Protein AF-A0A6V7LFQ9-F1 (afdb_monomer)

Nearest PDB structures (foldseek):
  3pe0-assembly2_B  TM=8.363E-01  e=2.894E-08  Homo sapiens
  3pe0-assembly1_A  TM=8.537E-01  e=4.251E-08  Homo sapiens
  1cun-assembly1_C  TM=8.822E-01  e=2.990E-01  Gallus gallus
  1u4q-assembly2_B  TM=8.005E-01  e=1.149E+00  Gallus gallus
  5f5p-assembly1_A  TM=2.798E-01  e=5.703E+00  Homo sapiens

Mean predicted aligned error: 6.25 Å

Secondary structure (DSSP, 8-state):
-HHHHHHHHHHHHHHHHHHHHHHHHTT-TTHHHHHHHHHHHHHHHHHHHHHHHHHHHHHHHHHHHHHHHHHHHHHHHHHHHHHHHHHHTS--S---HHHHHHHHHHHHHHHHHHHHHHHHHHHHHHHHTT---TTGGGSPPSS-EEEE-SS-EEETTEEE-TT-EEEEEE--SSS--EEE---

Structure (mmCIF, N/CA/C/O backbone):
data_AF-A0A6V7LFQ9-F1
#
_entry.id   AF-A0A6V7LFQ9-F1
#
loop_
_atom_site.group_PDB
_atom_site.id
_atom_site.type_symbol
_atom_site.label_atom_id
_atom_site.label_alt_id
_atom_site.label_comp_id
_atom_site.label_asym_id
_atom_site.label_entity_id
_atom_site.label_seq_id
_atom_site.pdbx_PDB_ins_code
_atom_site.Cartn_x
_atom_site.Cartn_y
_atom_site.Cartn_z
_atom_site.occupancy
_atom_site.B_iso_or_equiv
_atom_site.auth_seq_id
_atom_site.auth_comp_id
_atom_site.auth_asym_id
_atom_site.auth_atom_id
_atom_site.pdbx_PDB_model_num
ATOM 1 N N . ASN A 1 1 ? 20.474 -6.897 -1.243 1.00 70.62 1 ASN A N 1
ATOM 2 C CA . ASN A 1 1 ? 19.430 -5.870 -0.993 1.00 70.62 1 ASN A CA 1
ATOM 3 C C . ASN A 1 1 ? 19.216 -5.237 -2.351 1.00 70.62 1 ASN A C 1
ATOM 5 O O . ASN A 1 1 ? 20.191 -4.721 -2.877 1.00 70.62 1 ASN A O 1
ATOM 9 N N . LEU A 1 2 ? 18.017 -5.354 -2.932 1.00 79.38 2 LEU A N 1
ATOM 10 C CA . LEU A 1 2 ? 17.759 -5.056 -4.347 1.00 79.38 2 LEU A CA 1
ATOM 11 C C . LEU A 1 2 ? 18.280 -3.674 -4.778 1.00 79.38 2 LEU A C 1
ATOM 13 O O . LEU A 1 2 ? 18.893 -3.579 -5.833 1.00 79.38 2 LEU A O 1
ATOM 17 N N . MET A 1 3 ? 18.121 -2.645 -3.938 1.00 80.56 3 MET A N 1
ATOM 18 C CA . MET A 1 3 ? 18.619 -1.291 -4.229 1.00 80.56 3 MET A CA 1
ATOM 19 C C . MET A 1 3 ? 20.149 -1.239 -4.325 1.00 80.56 3 MET A C 1
ATOM 21 O O . MET A 1 3 ? 20.690 -0.752 -5.307 1.00 80.56 3 MET A O 1
ATOM 25 N N . ASN A 1 4 ? 20.851 -1.846 -3.367 1.00 83.25 4 ASN A N 1
ATOM 26 C CA . ASN A 1 4 ? 22.317 -1.931 -3.374 1.00 83.25 4 ASN A CA 1
ATOM 27 C C . ASN A 1 4 ? 22.834 -2.726 -4.593 1.00 83.25 4 ASN A C 1
ATOM 29 O O . ASN A 1 4 ? 23.840 -2.381 -5.210 1.00 83.25 4 ASN A O 1
ATOM 33 N N . ASP A 1 5 ? 22.126 -3.788 -4.983 1.00 84.31 5 ASP A N 1
ATOM 34 C CA . ASP A 1 5 ? 22.488 -4.576 -6.164 1.00 84.31 5 ASP A CA 1
ATOM 35 C C . ASP A 1 5 ? 22.254 -3.791 -7.472 1.00 84.31 5 ASP A C 1
ATOM 37 O O . ASP A 1 5 ? 23.001 -3.973 -8.437 1.00 84.31 5 ASP A O 1
ATOM 41 N N . MET A 1 6 ? 21.263 -2.891 -7.501 1.00 83.62 6 MET A N 1
ATOM 42 C CA . MET A 1 6 ? 21.021 -1.969 -8.616 1.00 83.62 6 MET A CA 1
ATOM 43 C C . MET A 1 6 ? 22.078 -0.866 -8.702 1.00 83.62 6 MET A C 1
ATOM 45 O O . MET A 1 6 ? 22.646 -0.686 -9.775 1.00 83.62 6 MET A O 1
ATOM 49 N N . GLU A 1 7 ? 22.414 -0.206 -7.591 1.00 84.56 7 GLU A N 1
ATOM 50 C CA . GLU A 1 7 ? 23.464 0.829 -7.526 1.00 84.56 7 GLU A CA 1
ATOM 51 C C . GLU A 1 7 ? 24.814 0.298 -8.034 1.00 84.56 7 GLU A C 1
ATOM 53 O O . GLU A 1 7 ? 25.498 0.927 -8.841 1.00 84.56 7 GLU A O 1
ATOM 58 N N . LYS A 1 8 ? 25.188 -0.927 -7.644 1.00 86.75 8 LYS A N 1
ATOM 59 C CA . LYS A 1 8 ? 26.421 -1.568 -8.135 1.00 86.75 8 LYS A CA 1
ATOM 60 C C . LYS A 1 8 ? 26.414 -1.811 -9.642 1.00 86.75 8 LYS A C 1
ATOM 62 O O . LYS A 1 8 ? 27.464 -1.754 -10.284 1.00 86.75 8 LYS A O 1
ATOM 67 N N . ARG A 1 9 ? 25.249 -2.137 -10.206 1.00 88.06 9 ARG A N 1
ATOM 68 C CA . ARG A 1 9 ? 25.090 -2.389 -11.645 1.00 88.06 9 ARG A CA 1
ATOM 69 C C . ARG A 1 9 ? 24.968 -1.104 -12.452 1.00 88.06 9 ARG A C 1
ATOM 71 O O . ARG A 1 9 ? 25.278 -1.134 -13.638 1.00 88.06 9 ARG A O 1
ATOM 78 N N . GLU A 1 10 ? 24.581 0.006 -11.832 1.00 88.25 10 GLU A N 1
ATOM 79 C CA . GLU A 1 10 ? 24.451 1.308 -12.488 1.00 88.25 10 GLU A CA 1
ATOM 80 C C . GLU A 1 10 ? 25.770 1.751 -13.129 1.00 88.25 10 GLU A C 1
ATOM 82 O O . GLU A 1 10 ? 25.790 2.108 -14.304 1.00 88.25 10 GLU A O 1
ATOM 87 N N . ILE A 1 11 ? 26.895 1.601 -12.422 1.00 88.88 11 ILE A N 1
ATOM 88 C CA . ILE A 1 11 ? 28.228 1.926 -12.958 1.00 88.88 11 ILE A CA 1
ATOM 89 C C . ILE A 1 11 ? 28.527 1.108 -14.223 1.00 88.88 11 ILE A C 1
ATOM 91 O O . ILE A 1 11 ? 29.010 1.635 -15.226 1.00 88.88 11 ILE A O 1
ATOM 95 N N . GLN A 1 12 ? 28.230 -0.195 -14.196 1.00 90.69 12 GLN A N 1
ATOM 96 C CA . GLN A 1 12 ? 28.444 -1.072 -15.349 1.00 90.69 12 GLN A CA 1
ATOM 97 C C . GLN A 1 12 ? 27.528 -0.695 -16.518 1.00 90.69 12 GLN A C 1
ATOM 99 O O . GLN A 1 12 ? 27.985 -0.657 -17.659 1.00 90.69 12 GLN A O 1
ATOM 104 N N . TYR A 1 13 ? 26.263 -0.385 -16.233 1.00 92.00 13 TYR A N 1
ATOM 105 C CA . TYR A 1 13 ? 25.288 0.077 -17.216 1.00 92.00 13 TYR A CA 1
ATOM 106 C C . TYR A 1 13 ? 25.752 1.367 -17.905 1.00 92.00 13 TYR A C 1
ATOM 108 O O . TYR A 1 13 ? 25.796 1.407 -19.135 1.00 92.00 13 TYR A O 1
ATOM 116 N N . VAL A 1 14 ? 26.162 2.379 -17.132 1.00 92.62 14 VAL A N 1
ATOM 117 C CA . VAL A 1 14 ? 26.654 3.664 -17.655 1.00 92.62 14 VAL A CA 1
ATOM 118 C C . VAL A 1 14 ? 27.869 3.444 -18.551 1.00 92.62 14 VAL A C 1
ATOM 120 O O . VAL A 1 14 ? 27.871 3.895 -19.691 1.00 92.62 14 VAL A O 1
ATOM 123 N N . ASN A 1 15 ? 28.853 2.659 -18.102 1.00 94.38 15 ASN A N 1
ATOM 124 C CA . ASN A 1 15 ? 30.048 2.364 -18.897 1.00 94.38 15 ASN A CA 1
ATOM 125 C C . ASN A 1 15 ? 29.721 1.699 -20.246 1.00 94.38 15 ASN A C 1
ATOM 127 O O . ASN A 1 15 ? 30.340 2.018 -21.264 1.00 94.38 15 ASN A O 1
ATOM 131 N N . VAL A 1 16 ? 28.761 0.768 -20.268 1.00 94.56 16 VAL A N 1
ATOM 132 C CA . VAL A 1 16 ? 28.330 0.102 -21.507 1.00 94.56 16 VAL A CA 1
ATOM 133 C C . VAL A 1 16 ? 27.609 1.082 -22.433 1.00 94.56 16 VAL A C 1
ATOM 135 O O . VAL A 1 16 ? 27.895 1.075 -23.630 1.00 94.56 16 VAL A O 1
ATOM 138 N N . GLN A 1 17 ? 26.727 1.938 -21.905 1.00 94.75 17 GLN A N 1
ATOM 139 C CA . GLN A 1 17 ? 26.028 2.946 -22.711 1.00 94.75 17 GLN A CA 1
ATOM 140 C C . GLN A 1 17 ? 26.992 3.980 -23.298 1.00 94.75 17 GLN A C 1
ATOM 142 O O . GLN A 1 17 ? 26.988 4.187 -24.507 1.00 94.75 17 GLN A O 1
ATOM 147 N N . THR A 1 18 ? 27.897 4.540 -22.491 1.00 96.19 18 THR A N 1
ATOM 148 C CA . THR A 1 18 ? 28.898 5.506 -22.970 1.00 96.19 18 THR A CA 1
ATOM 149 C C . THR A 1 18 ? 29.771 4.906 -24.071 1.00 96.19 18 THR A C 1
ATOM 151 O O . THR A 1 18 ? 30.041 5.545 -25.085 1.00 96.19 18 THR A O 1
ATOM 154 N N . ARG A 1 19 ? 30.188 3.641 -23.929 1.00 96.00 19 ARG A N 1
ATOM 155 C CA . ARG A 1 19 ? 30.962 2.964 -24.977 1.00 96.00 19 ARG A CA 1
ATOM 156 C C . ARG A 1 19 ? 30.139 2.717 -26.244 1.00 96.00 19 ARG A C 1
ATOM 158 O O . ARG A 1 19 ? 30.691 2.804 -27.339 1.00 96.00 19 ARG A O 1
ATOM 165 N N . ALA A 1 20 ? 28.851 2.401 -26.110 1.00 96.12 20 ALA A N 1
ATOM 166 C CA . ALA A 1 20 ? 27.948 2.260 -27.248 1.00 96.12 20 ALA A CA 1
ATOM 167 C C . ALA A 1 20 ? 27.807 3.587 -28.013 1.00 96.12 20 ALA A C 1
ATOM 169 O O . ALA A 1 20 ? 27.952 3.593 -29.233 1.00 96.12 20 ALA A O 1
ATOM 170 N N . GLU A 1 21 ? 27.613 4.701 -27.304 1.00 96.06 21 GLU A N 1
ATOM 171 C CA . GLU A 1 21 ? 27.521 6.052 -27.876 1.00 96.06 21 GLU A CA 1
ATOM 172 C C . GLU A 1 21 ? 28.790 6.441 -28.646 1.00 96.06 21 GLU A C 1
ATOM 174 O O . GLU A 1 21 ? 28.694 6.884 -29.792 1.00 96.06 21 GLU A O 1
ATOM 179 N N . VAL A 1 22 ? 29.975 6.199 -28.067 1.00 97.69 22 VAL A N 1
ATOM 180 C CA . VAL A 1 22 ? 31.265 6.442 -28.738 1.00 97.69 22 VAL A CA 1
ATOM 181 C C . VAL A 1 22 ? 31.354 5.655 -30.047 1.00 97.69 22 VAL A C 1
ATOM 183 O O . VAL A 1 22 ? 31.536 6.256 -31.103 1.00 97.69 22 VAL A O 1
ATOM 186 N N . LEU A 1 23 ? 31.135 4.335 -30.013 1.00 97.31 23 LEU A N 1
ATOM 187 C CA . LEU A 1 23 ? 31.209 3.487 -31.212 1.00 97.31 23 LEU A CA 1
ATOM 188 C C . LEU A 1 23 ? 30.207 3.912 -32.296 1.00 97.31 23 LEU A C 1
ATOM 190 O O . LEU A 1 23 ? 30.523 3.864 -33.485 1.00 97.31 23 LEU A O 1
ATOM 194 N N . ILE A 1 24 ? 29.005 4.337 -31.897 1.00 96.50 24 ILE A N 1
ATOM 195 C CA . ILE A 1 24 ? 27.999 4.848 -32.831 1.00 96.50 24 ILE A CA 1
ATOM 196 C C . ILE A 1 24 ? 28.491 6.148 -33.478 1.00 96.50 24 ILE A C 1
ATOM 198 O O . ILE A 1 24 ? 28.442 6.261 -34.705 1.00 96.50 24 ILE A O 1
ATOM 202 N N . SER A 1 25 ? 29.004 7.093 -32.682 1.00 96.44 25 SER A N 1
ATOM 203 C CA . SER A 1 25 ? 29.494 8.391 -33.169 1.00 96.44 25 SER A CA 1
ATOM 204 C C . SER A 1 25 ? 30.719 8.286 -34.084 1.00 96.44 25 SER A C 1
ATOM 206 O O . SER A 1 25 ? 30.838 9.055 -35.034 1.00 96.44 25 SER A O 1
ATOM 208 N N . GLU A 1 26 ? 31.585 7.295 -33.863 1.00 97.25 26 GLU A N 1
ATOM 209 C CA . GLU A 1 26 ? 32.762 7.016 -34.698 1.00 97.25 26 GLU A CA 1
ATOM 210 C C . GLU A 1 26 ? 32.416 6.280 -36.008 1.00 97.25 26 GLU A C 1
ATOM 212 O O . GLU A 1 26 ? 33.300 5.983 -36.811 1.00 97.25 26 GLU A O 1
ATOM 217 N N . GLY A 1 27 ? 31.135 5.982 -36.254 1.00 95.81 27 GLY A N 1
ATOM 218 C CA . GLY A 1 27 ? 30.686 5.339 -37.489 1.00 95.81 27 GLY A CA 1
ATOM 219 C C . GLY A 1 27 ? 31.041 3.853 -37.570 1.00 95.81 27 GLY A C 1
ATOM 220 O O . GLY A 1 27 ? 31.289 3.336 -38.661 1.00 95.81 27 GLY A O 1
ATOM 221 N N . HIS A 1 28 ? 31.069 3.153 -36.430 1.00 97.25 28 HIS A N 1
ATOM 222 C CA . HIS A 1 28 ? 31.388 1.729 -36.378 1.00 97.25 28 HIS A CA 1
ATOM 223 C C . HIS A 1 28 ? 30.511 0.905 -37.356 1.00 97.25 28 HIS A C 1
ATOM 225 O O . HIS A 1 28 ? 29.294 1.096 -37.416 1.00 97.25 28 HIS A O 1
ATOM 231 N N . PRO A 1 29 ? 31.054 -0.086 -38.094 1.00 97.81 29 PRO A N 1
ATOM 232 C CA . PRO A 1 29 ? 30.283 -0.845 -39.092 1.00 97.81 29 PRO A CA 1
ATOM 233 C C . PRO A 1 29 ? 29.016 -1.528 -38.546 1.00 97.81 29 PRO A C 1
ATOM 235 O O . PRO A 1 29 ? 28.060 -1.770 -39.279 1.00 97.81 29 PRO A O 1
ATOM 238 N N . ALA A 1 30 ? 29.000 -1.828 -37.243 1.00 97.12 30 ALA A N 1
ATOM 239 C CA . ALA A 1 30 ? 27.874 -2.441 -36.536 1.00 97.12 30 ALA A CA 1
ATOM 240 C C . ALA A 1 30 ? 26.973 -1.451 -35.763 1.00 97.12 30 ALA A C 1
ATOM 242 O O . ALA A 1 30 ? 26.198 -1.903 -34.919 1.00 97.12 30 ALA A O 1
ATOM 243 N N . SER A 1 31 ? 27.045 -0.133 -36.009 1.00 97.19 31 SER A N 1
ATOM 244 C CA . SER A 1 31 ? 26.309 0.884 -35.229 1.00 97.19 31 SER A CA 1
ATOM 245 C C . SER A 1 31 ? 24.814 0.594 -35.085 1.00 97.19 31 SER A C 1
ATOM 247 O O . SER A 1 31 ? 24.292 0.703 -33.983 1.00 97.19 31 SER A O 1
ATOM 249 N N . LYS A 1 32 ? 24.138 0.116 -36.140 1.00 97.00 32 LYS A N 1
ATOM 250 C CA . LYS A 1 32 ? 22.707 -0.254 -36.077 1.00 97.00 32 LYS A CA 1
ATOM 251 C C . LYS A 1 32 ? 22.414 -1.333 -35.031 1.00 97.00 32 LYS A C 1
ATOM 253 O O . LYS A 1 32 ? 21.414 -1.274 -34.324 1.00 97.00 32 LYS A O 1
ATOM 258 N N . THR A 1 33 ? 23.284 -2.336 -34.939 1.00 97.56 33 THR A N 1
ATOM 259 C CA . THR A 1 33 ? 23.151 -3.419 -33.960 1.00 97.56 33 THR A CA 1
ATOM 260 C C . THR A 1 33 ? 23.431 -2.897 -32.555 1.00 97.56 33 THR A C 1
ATOM 262 O O . THR A 1 33 ? 22.667 -3.183 -31.637 1.00 97.56 33 THR A O 1
ATOM 265 N N . ILE A 1 34 ? 24.494 -2.102 -32.390 1.00 97.31 34 ILE A N 1
ATOM 266 C CA . ILE A 1 34 ? 24.862 -1.488 -31.106 1.00 97.31 34 ILE A CA 1
ATOM 267 C C . ILE A 1 34 ? 23.711 -0.617 -30.583 1.00 97.31 34 ILE A C 1
ATOM 269 O O . ILE A 1 34 ? 23.313 -0.766 -29.431 1.00 97.31 34 ILE A O 1
ATOM 273 N N . GLU A 1 35 ? 23.124 0.216 -31.442 1.00 96.44 35 GLU A N 1
ATOM 274 C CA . GLU A 1 35 ? 21.978 1.072 -31.128 1.00 96.44 35 GLU A CA 1
ATOM 275 C C . GLU A 1 35 ? 20.750 0.253 -30.701 1.00 96.44 35 GLU A C 1
ATOM 277 O O . GLU A 1 35 ? 20.124 0.554 -29.684 1.00 96.44 35 GLU A O 1
ATOM 282 N N . ALA A 1 36 ? 20.436 -0.837 -31.411 1.00 96.88 36 ALA A N 1
ATOM 283 C CA . ALA A 1 36 ? 19.318 -1.710 -31.058 1.00 96.88 36 ALA A CA 1
ATOM 284 C C . ALA A 1 36 ? 19.479 -2.339 -29.659 1.00 96.88 36 ALA A C 1
ATOM 286 O O . ALA A 1 36 ? 18.537 -2.323 -28.861 1.00 96.88 36 ALA A O 1
ATOM 287 N N . TYR A 1 37 ? 20.670 -2.857 -29.332 1.00 96.31 37 TYR A N 1
ATOM 288 C CA . TYR A 1 37 ? 20.949 -3.428 -28.009 1.00 96.31 37 TYR A CA 1
ATOM 289 C C . TYR A 1 37 ? 21.012 -2.361 -26.909 1.00 96.31 37 TYR A C 1
ATOM 291 O O . TYR A 1 37 ? 20.475 -2.581 -25.824 1.00 96.31 37 TYR A O 1
ATOM 299 N N . SER A 1 38 ? 21.607 -1.198 -27.187 1.00 95.44 38 SER A N 1
ATOM 300 C CA . SER A 1 38 ? 21.634 -0.048 -26.273 1.00 95.44 38 SER A CA 1
ATOM 301 C C . SER A 1 38 ? 20.214 0.416 -25.922 1.00 95.44 38 SER A C 1
ATOM 303 O O . SER A 1 38 ? 19.882 0.554 -24.740 1.00 95.44 38 SER A O 1
ATOM 305 N N . SER A 1 39 ? 19.336 0.537 -26.925 1.00 94.88 39 SER A N 1
ATOM 306 C CA . SER A 1 39 ? 17.921 0.875 -26.743 1.00 94.88 39 SER A CA 1
ATOM 307 C C . SER A 1 39 ? 17.170 -0.190 -25.938 1.00 94.88 39 SER A C 1
ATOM 309 O O . SER A 1 39 ? 16.401 0.140 -25.033 1.00 94.88 39 SER A O 1
ATOM 311 N N . ALA A 1 40 ? 17.402 -1.478 -26.215 1.00 94.06 40 ALA A N 1
ATOM 312 C CA . ALA A 1 40 ? 16.805 -2.569 -25.444 1.00 94.06 40 ALA A CA 1
ATOM 313 C C . ALA A 1 40 ? 17.242 -2.537 -23.969 1.00 94.06 40 ALA A C 1
ATOM 315 O O . ALA A 1 40 ? 16.412 -2.717 -23.075 1.00 94.06 40 ALA A O 1
ATOM 316 N N . MET A 1 41 ? 18.520 -2.251 -23.707 1.00 93.44 41 MET A N 1
ATOM 317 C CA . MET A 1 41 ? 19.057 -2.133 -22.353 1.00 93.44 41 MET A CA 1
ATOM 318 C C . MET A 1 41 ? 18.466 -0.928 -21.610 1.00 93.44 41 MET A C 1
ATOM 320 O O . MET A 1 41 ? 18.077 -1.065 -20.450 1.00 93.44 41 MET A O 1
ATOM 324 N N . LEU A 1 42 ? 18.327 0.224 -22.277 1.00 91.69 42 LEU A N 1
ATOM 325 C CA . LEU A 1 42 ? 17.669 1.410 -21.717 1.00 91.69 42 LEU A CA 1
ATOM 326 C C . LEU A 1 42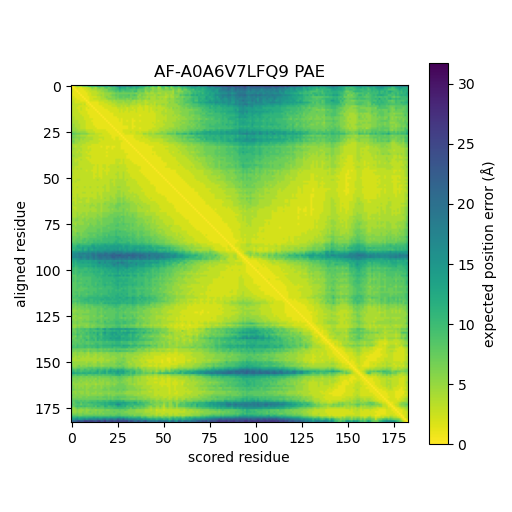 ? 16.210 1.115 -21.338 1.00 91.69 42 LEU A C 1
ATOM 328 O O . LEU A 1 42 ? 15.787 1.438 -20.229 1.00 91.69 42 LEU A O 1
ATOM 332 N N . LYS A 1 43 ? 15.454 0.443 -22.219 1.00 92.25 43 LYS A N 1
ATOM 333 C CA . LYS A 1 43 ? 14.066 0.028 -21.944 1.00 92.25 43 LYS A CA 1
ATOM 334 C C . LYS A 1 43 ? 13.978 -0.906 -20.737 1.00 92.25 43 LYS A C 1
ATOM 336 O O . LYS A 1 43 ? 13.134 -0.698 -19.872 1.00 92.25 43 LYS A O 1
ATOM 341 N N . ALA A 1 44 ? 14.858 -1.905 -20.654 1.00 91.38 44 ALA A N 1
ATOM 342 C CA . ALA A 1 44 ? 14.894 -2.831 -19.524 1.00 91.38 44 ALA A CA 1
ATOM 343 C C . ALA A 1 44 ? 15.243 -2.122 -18.203 1.00 91.38 44 ALA A C 1
ATOM 345 O O . ALA A 1 44 ? 14.625 -2.404 -17.178 1.00 91.38 44 ALA A O 1
ATOM 346 N N . CYS A 1 45 ? 16.194 -1.182 -18.231 1.00 91.12 45 CYS A N 1
ATOM 347 C CA . CYS A 1 45 ? 16.583 -0.387 -17.067 1.00 91.12 45 CYS A CA 1
ATOM 348 C C . CYS A 1 45 ? 15.435 0.517 -16.593 1.00 91.12 45 CYS A C 1
ATOM 350 O O . CYS A 1 45 ? 15.062 0.487 -15.422 1.00 91.12 45 CYS A O 1
ATOM 352 N N . SER A 1 46 ? 14.804 1.245 -17.519 1.00 91.19 46 SER A N 1
ATOM 353 C CA . SER A 1 46 ? 13.629 2.072 -17.230 1.00 91.19 46 SER A CA 1
ATOM 354 C C . SER A 1 46 ? 12.487 1.245 -16.633 1.00 91.19 46 SER A C 1
ATOM 356 O O . SER A 1 46 ? 11.924 1.621 -15.606 1.00 91.19 46 SER A O 1
ATOM 358 N N . TRP A 1 47 ? 12.195 0.073 -17.204 1.00 93.06 47 TRP A N 1
ATOM 359 C CA . TRP A 1 47 ? 11.155 -0.809 -16.679 1.00 93.06 47 TRP A CA 1
ATOM 360 C C . TRP A 1 47 ? 11.481 -1.341 -15.279 1.00 93.06 47 TRP A C 1
ATOM 362 O O . TRP A 1 47 ? 10.609 -1.380 -14.412 1.00 93.06 47 TRP A O 1
ATOM 372 N N . LEU A 1 48 ? 12.743 -1.695 -15.019 1.00 92.12 48 LEU A N 1
ATOM 373 C CA . LEU A 1 48 ? 13.177 -2.115 -13.689 1.00 92.12 48 LEU A CA 1
ATOM 374 C C . LEU A 1 48 ? 12.959 -1.010 -12.643 1.00 92.12 48 LEU A C 1
ATOM 376 O O . LEU A 1 48 ? 12.496 -1.316 -11.548 1.00 92.12 48 LEU A O 1
ATOM 380 N N . LEU A 1 49 ? 13.225 0.255 -12.986 1.00 90.62 49 LEU A N 1
ATOM 381 C CA . LEU A 1 49 ? 12.965 1.400 -12.104 1.00 90.62 49 LEU A CA 1
ATOM 382 C C . LEU A 1 49 ? 11.467 1.584 -11.807 1.00 90.62 49 LEU A C 1
ATOM 384 O O . LEU A 1 49 ? 11.088 1.858 -10.669 1.00 90.62 49 LEU A O 1
ATOM 388 N N . GLN A 1 50 ? 10.592 1.386 -12.798 1.00 94.00 50 GLN A N 1
ATOM 389 C CA . GLN A 1 50 ? 9.140 1.417 -12.568 1.00 94.00 50 GLN A CA 1
ATOM 390 C C . GLN A 1 50 ? 8.699 0.295 -11.608 1.00 94.00 50 GLN A C 1
ATOM 392 O O . GLN A 1 50 ? 7.886 0.521 -10.707 1.00 94.00 50 GLN A O 1
ATOM 397 N N . LEU A 1 51 ? 9.271 -0.907 -11.748 1.00 93.75 51 LEU A N 1
ATOM 398 C CA . LEU A 1 51 ? 8.995 -2.040 -10.859 1.00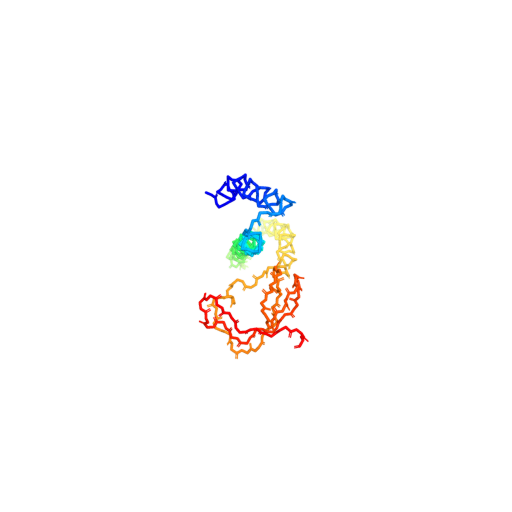 93.75 51 LEU A CA 1
ATOM 399 C C . LEU A 1 51 ? 9.506 -1.815 -9.432 1.00 93.75 51 LEU A C 1
ATOM 401 O O . LEU A 1 51 ? 8.808 -2.170 -8.479 1.00 93.75 51 LEU A O 1
ATOM 405 N N . THR A 1 52 ? 10.694 -1.231 -9.256 1.00 93.31 52 THR A N 1
ATOM 406 C CA . THR A 1 52 ? 11.214 -0.931 -7.914 1.00 93.31 52 THR A CA 1
ATOM 407 C C . THR A 1 52 ? 10.399 0.149 -7.223 1.00 93.31 52 THR A C 1
ATOM 409 O O . THR A 1 52 ? 10.081 -0.008 -6.044 1.00 93.31 52 THR A O 1
ATOM 412 N N . HIS A 1 53 ? 9.952 1.167 -7.961 1.00 93.38 53 HIS A N 1
ATOM 413 C CA . HIS A 1 53 ? 9.003 2.147 -7.444 1.00 93.38 53 HIS A CA 1
ATOM 414 C C . HIS A 1 53 ? 7.685 1.491 -7.001 1.00 93.38 53 HIS A C 1
ATOM 416 O O . HIS A 1 53 ? 7.188 1.761 -5.907 1.00 93.38 53 HIS A O 1
ATOM 422 N N . CYS A 1 54 ? 7.133 0.573 -7.805 1.00 94.88 54 CYS A N 1
ATOM 423 C CA . CYS A 1 54 ? 5.940 -0.181 -7.411 1.00 94.88 54 CYS A CA 1
ATOM 424 C C . CYS A 1 54 ? 6.159 -0.984 -6.132 1.00 94.88 54 CYS A C 1
ATOM 426 O O . CYS A 1 54 ? 5.292 -0.997 -5.258 1.00 94.88 54 CYS A O 1
ATOM 428 N N . LEU A 1 55 ? 7.305 -1.660 -6.019 1.00 94.50 55 LEU A N 1
ATOM 429 C CA . LEU A 1 55 ? 7.651 -2.436 -4.835 1.00 94.50 55 LEU A CA 1
ATOM 430 C C . LEU A 1 55 ? 7.691 -1.549 -3.587 1.00 94.50 55 LEU A C 1
ATOM 432 O O . LEU A 1 55 ? 7.085 -1.906 -2.580 1.00 94.50 55 LEU A O 1
ATOM 436 N N . GLU A 1 56 ? 8.345 -0.390 -3.660 1.00 94.44 56 GLU A N 1
ATOM 437 C CA . GLU A 1 56 ? 8.410 0.578 -2.562 1.00 94.44 56 GLU A CA 1
ATOM 438 C C . GLU A 1 56 ? 7.008 1.019 -2.115 1.00 94.44 56 GLU A C 1
ATOM 440 O O . GLU A 1 56 ? 6.660 0.917 -0.937 1.00 94.44 56 GLU A O 1
ATOM 445 N N . VAL A 1 57 ? 6.161 1.417 -3.068 1.00 95.12 57 VAL A N 1
ATOM 446 C CA . VAL A 1 57 ? 4.776 1.825 -2.800 1.00 95.12 57 VAL A CA 1
ATOM 447 C C . VAL A 1 57 ? 3.963 0.678 -2.188 1.00 95.12 57 VAL A C 1
ATOM 449 O O . VAL A 1 57 ? 3.191 0.886 -1.252 1.00 95.12 57 VAL A O 1
ATOM 452 N N . HIS A 1 58 ? 4.122 -0.553 -2.677 1.00 94.12 58 HIS A N 1
ATOM 453 C CA . HIS A 1 58 ? 3.433 -1.715 -2.115 1.00 94.12 58 HIS A CA 1
ATOM 454 C C . HIS A 1 58 ? 3.900 -2.057 -0.698 1.00 94.12 58 HIS A C 1
ATOM 456 O O . HIS A 1 58 ? 3.057 -2.401 0.132 1.00 94.12 58 HIS A O 1
ATOM 462 N N . LEU A 1 59 ? 5.200 -1.953 -0.415 1.00 95.06 59 LEU A N 1
ATOM 463 C CA . LEU A 1 59 ? 5.754 -2.175 0.921 1.00 95.06 59 LEU A CA 1
ATOM 464 C C . LEU A 1 59 ? 5.258 -1.120 1.908 1.00 95.06 59 LEU A C 1
ATOM 466 O O . LEU A 1 59 ? 4.823 -1.481 3.001 1.00 95.06 59 LEU A O 1
ATOM 470 N N . LYS A 1 60 ? 5.238 0.155 1.501 1.00 95.38 60 LYS A N 1
ATOM 471 C CA . LYS A 1 60 ? 4.670 1.249 2.296 1.00 95.38 60 LYS A CA 1
ATOM 472 C C . LYS A 1 60 ? 3.210 0.970 2.659 1.00 95.38 60 LYS A C 1
ATOM 474 O O . LYS A 1 60 ? 2.876 0.894 3.836 1.00 95.38 60 LYS A O 1
ATOM 479 N N . HIS A 1 61 ? 2.375 0.698 1.658 1.00 95.06 61 HIS A N 1
ATOM 480 C CA . HIS A 1 61 ? 0.967 0.358 1.863 1.00 95.06 61 HIS A CA 1
ATOM 481 C C . HIS A 1 61 ? 0.757 -0.863 2.774 1.00 95.06 61 HIS A C 1
ATOM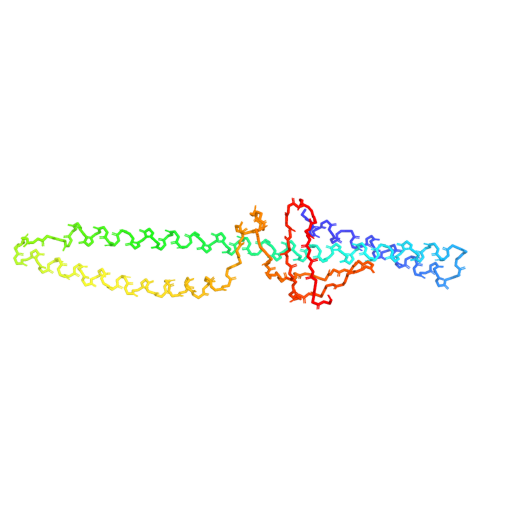 483 O O . HIS A 1 61 ? -0.185 -0.901 3.565 1.00 95.06 61 HIS A O 1
ATOM 489 N N . ALA A 1 62 ? 1.604 -1.890 2.649 1.00 94.75 62 ALA A N 1
ATOM 490 C CA . ALA A 1 62 ? 1.521 -3.080 3.488 1.00 94.75 62 ALA A CA 1
ATOM 491 C C . ALA A 1 62 ? 1.860 -2.765 4.953 1.00 94.75 62 ALA A C 1
ATOM 493 O O . ALA A 1 62 ? 1.137 -3.209 5.845 1.00 94.75 62 ALA A O 1
ATOM 494 N N . ALA A 1 63 ? 2.912 -1.976 5.189 1.00 95.50 63 ALA A N 1
ATOM 495 C CA . ALA A 1 63 ? 3.313 -1.541 6.522 1.00 95.50 63 ALA A CA 1
ATOM 496 C C . ALA A 1 63 ? 2.239 -0.660 7.179 1.00 95.50 63 ALA A C 1
ATOM 498 O O . ALA A 1 63 ? 1.842 -0.926 8.312 1.00 95.50 63 ALA A O 1
ATOM 499 N N . GLU A 1 64 ? 1.714 0.328 6.448 1.00 95.94 64 GLU A N 1
ATOM 500 C CA . GLU A 1 64 ? 0.629 1.206 6.909 1.00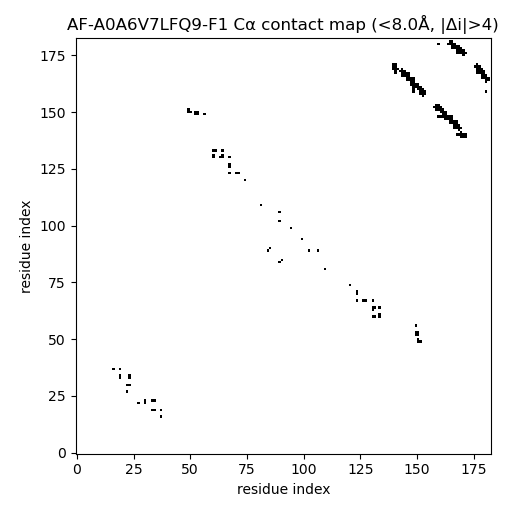 95.94 64 GLU A CA 1
ATOM 501 C C . GLU A 1 64 ? -0.627 0.402 7.258 1.00 95.94 64 GLU A C 1
ATOM 503 O O . GLU A 1 64 ? -1.188 0.568 8.337 1.00 95.94 64 GLU A O 1
ATOM 508 N N . SER A 1 65 ? -1.034 -0.532 6.390 1.00 95.56 65 SER A N 1
ATOM 509 C CA . SER A 1 65 ? -2.188 -1.396 6.646 1.00 95.56 65 SER A CA 1
ATOM 510 C C . SER A 1 65 ? -1.983 -2.279 7.881 1.00 95.56 65 SER A C 1
ATOM 512 O O . SER A 1 65 ? -2.886 -2.385 8.709 1.00 95.56 65 SER A O 1
ATOM 514 N N . GLN A 1 66 ? -0.808 -2.898 8.036 1.00 95.38 66 GLN A N 1
ATOM 515 C CA . GLN A 1 66 ? -0.507 -3.741 9.195 1.00 95.38 66 GLN A CA 1
ATOM 516 C C . GLN A 1 66 ? -0.529 -2.940 10.500 1.00 95.38 66 GLN A C 1
ATOM 518 O O . GLN A 1 66 ? -1.118 -3.392 11.483 1.00 95.38 66 GLN A O 1
ATOM 523 N N . GLN A 1 67 ? 0.103 -1.766 10.509 1.00 96.31 67 GLN A N 1
ATOM 524 C CA . GLN A 1 67 ? 0.145 -0.900 11.681 1.00 96.31 67 GLN A CA 1
ATOM 525 C C . GLN A 1 67 ? -1.256 -0.396 12.043 1.00 96.31 67 GLN A C 1
ATOM 527 O O . GLN A 1 67 ? -1.659 -0.509 13.197 1.00 96.31 67 GLN A O 1
ATOM 532 N N . PHE A 1 68 ? -2.029 0.053 11.055 1.00 97.06 68 PHE A N 1
ATOM 533 C CA . PHE A 1 68 ? -3.402 0.507 11.253 1.00 97.06 68 PHE A CA 1
ATOM 534 C C . PHE A 1 68 ? -4.283 -0.567 11.901 1.00 97.06 68 PHE A C 1
ATOM 536 O O . PHE A 1 68 ? -4.900 -0.326 12.934 1.00 97.06 68 PHE A O 1
ATOM 543 N N . PHE A 1 69 ? -4.307 -1.786 11.350 1.00 95.94 69 PHE A N 1
ATOM 544 C CA . PHE A 1 69 ? -5.139 -2.852 11.918 1.00 95.94 69 PHE A CA 1
ATOM 545 C C . PHE A 1 69 ? -4.669 -3.296 13.308 1.00 95.94 69 PHE A C 1
ATOM 547 O O . PHE A 1 69 ? -5.498 -3.690 14.124 1.00 95.94 69 PHE A O 1
ATOM 554 N N . LYS A 1 70 ? -3.369 -3.191 13.610 1.00 97.12 70 LYS A N 1
ATOM 555 C CA . LYS A 1 70 ? -2.854 -3.421 14.964 1.00 97.12 70 LYS A CA 1
ATOM 556 C C . LYS A 1 70 ? -3.396 -2.383 15.953 1.00 97.12 70 LYS A C 1
ATOM 558 O O . LYS A 1 70 ? -3.808 -2.758 17.048 1.00 97.12 70 LYS A O 1
ATOM 563 N N . GLU A 1 71 ? -3.403 -1.105 15.576 1.00 97.06 71 GLU A N 1
ATOM 564 C CA . GLU A 1 71 ? -3.940 -0.026 16.414 1.00 97.06 71 GLU A CA 1
ATOM 565 C C . GLU A 1 71 ? -5.456 -0.142 16.608 1.00 97.06 71 GLU A C 1
ATOM 567 O O . GLU A 1 71 ? -5.933 0.056 17.723 1.00 97.06 71 GLU A O 1
ATOM 572 N N . ILE A 1 72 ? -6.200 -0.546 15.570 1.00 97.25 72 ILE A N 1
ATOM 573 C CA . ILE A 1 72 ? -7.639 -0.839 15.672 1.00 97.25 72 ILE A CA 1
ATOM 574 C C . ILE A 1 72 ? -7.890 -1.932 16.709 1.00 97.25 72 ILE A C 1
ATOM 576 O O . ILE A 1 72 ? -8.643 -1.710 17.649 1.00 97.25 72 ILE A O 1
ATOM 580 N N . THR A 1 73 ? -7.206 -3.076 16.607 1.00 97.50 73 THR A N 1
ATOM 581 C CA . THR A 1 73 ? -7.368 -4.171 17.576 1.00 97.50 73 THR A CA 1
ATOM 582 C C . THR A 1 73 ? -7.000 -3.743 18.998 1.00 97.50 73 THR A C 1
ATOM 584 O O . THR A 1 73 ? -7.641 -4.164 19.958 1.00 97.50 73 THR A O 1
ATOM 587 N N . GLN A 1 74 ? -5.983 -2.893 19.160 1.00 96.69 74 GLN A N 1
ATOM 588 C CA . GLN A 1 74 ? -5.622 -2.353 20.469 1.00 96.69 74 GLN A CA 1
ATOM 589 C C . GLN A 1 74 ? -6.715 -1.435 21.034 1.00 96.69 74 GLN A C 1
ATOM 591 O O . GLN A 1 74 ? -7.034 -1.546 22.218 1.00 96.69 74 GLN A O 1
ATOM 596 N N . ALA A 1 75 ? -7.285 -0.555 20.207 1.00 96.50 75 ALA A N 1
ATOM 597 C CA . ALA A 1 75 ? -8.369 0.341 20.601 1.00 96.50 75 ALA A CA 1
ATOM 598 C C . ALA A 1 75 ? -9.653 -0.437 20.938 1.00 96.50 75 ALA A C 1
ATOM 600 O O . ALA A 1 75 ? -10.259 -0.189 21.976 1.00 96.50 75 ALA A O 1
ATOM 601 N N . GLU A 1 76 ? -10.023 -1.427 20.121 1.00 96.62 76 GLU A N 1
ATOM 602 C CA . GLU A 1 76 ? -11.161 -2.324 20.371 1.00 96.62 76 GLU A CA 1
ATOM 603 C C . GLU A 1 76 ? -11.002 -3.074 21.698 1.00 96.62 76 GLU A C 1
ATOM 605 O O . GLU A 1 76 ? -11.923 -3.102 22.512 1.00 96.62 76 GLU A O 1
ATOM 610 N N . HIS A 1 77 ? -9.817 -3.636 21.953 1.00 97.38 77 HIS A N 1
ATOM 611 C CA . HIS A 1 77 ? -9.530 -4.337 23.207 1.00 97.38 77 HIS A CA 1
ATOM 612 C C . HIS A 1 77 ? -9.587 -3.409 24.420 1.00 97.38 77 HIS A C 1
ATOM 614 O O . HIS A 1 77 ? -10.087 -3.793 25.475 1.00 97.38 77 HIS A O 1
ATOM 620 N N . TRP A 1 78 ? -9.076 -2.183 24.285 1.00 96.25 78 TRP A N 1
ATOM 621 C CA . TRP A 1 78 ? -9.142 -1.189 25.352 1.00 96.25 78 TRP A CA 1
ATOM 622 C C . TRP A 1 78 ? -10.593 -0.802 25.660 1.00 96.25 78 TRP A C 1
ATOM 624 O O . TRP A 1 78 ? -11.001 -0.884 26.815 1.00 96.25 78 TRP A O 1
ATOM 634 N N . LEU A 1 79 ? -11.394 -0.485 24.637 1.00 95.69 79 LEU A N 1
ATOM 635 C CA . LEU A 1 79 ? -12.815 -0.153 24.793 1.00 95.69 79 LEU A CA 1
ATOM 636 C C . LEU A 1 79 ? -13.611 -1.308 25.408 1.00 95.69 79 LEU A C 1
ATOM 638 O O . LEU A 1 79 ? -14.411 -1.083 26.311 1.00 95.69 79 LEU A O 1
ATOM 642 N N . SER A 1 80 ? -13.348 -2.545 24.978 1.00 97.12 80 SER A N 1
ATOM 643 C CA . SER A 1 80 ? -14.004 -3.733 25.532 1.00 97.12 80 SER A CA 1
ATOM 644 C C . SER A 1 80 ? -13.730 -3.913 27.026 1.00 97.12 80 SER A C 1
ATOM 646 O O . SER A 1 80 ? -14.614 -4.365 27.747 1.00 97.12 80 SER A O 1
ATOM 648 N N . LYS A 1 81 ? -12.533 -3.555 27.510 1.00 96.56 81 LYS A N 1
ATOM 649 C CA . LYS A 1 81 ? -12.226 -3.592 28.948 1.00 96.56 81 LYS A CA 1
ATOM 650 C C . LYS A 1 81 ? -12.989 -2.533 29.731 1.00 96.56 81 LYS A C 1
ATOM 652 O O . LYS A 1 81 ? -13.433 -2.817 30.838 1.00 96.56 81 LYS A O 1
ATOM 657 N N . GLN A 1 82 ? -13.137 -1.332 29.173 1.00 95.81 82 GLN A N 1
ATOM 658 C CA . GLN A 1 82 ? -13.909 -0.280 29.834 1.00 95.81 82 GLN A CA 1
ATOM 659 C C . GLN A 1 82 ? -15.391 -0.647 29.918 1.00 95.81 82 GLN A C 1
ATOM 661 O O . GLN A 1 82 ? -16.010 -0.460 30.963 1.00 95.81 82 GLN A O 1
ATOM 666 N N . ASP A 1 83 ? -15.936 -1.248 28.860 1.00 95.75 83 ASP A N 1
ATOM 667 C CA . ASP A 1 83 ? -17.292 -1.797 28.868 1.00 95.75 83 ASP A CA 1
ATOM 668 C C . ASP A 1 83 ? -17.457 -2.914 29.915 1.00 95.75 83 ASP A C 1
ATOM 670 O O . ASP A 1 83 ? -18.413 -2.909 30.689 1.00 95.75 83 ASP A O 1
ATOM 674 N N . GLU A 1 84 ? -16.494 -3.834 30.026 1.00 96.44 84 GLU A N 1
ATOM 675 C CA . GLU A 1 84 ? -16.509 -4.878 31.059 1.00 96.44 84 GLU A CA 1
ATOM 676 C C . GLU A 1 84 ? -16.487 -4.285 32.478 1.00 96.44 84 GLU A C 1
ATOM 678 O O . GLU A 1 84 ? -17.267 -4.701 33.337 1.00 96.44 84 GLU A O 1
ATOM 683 N N . ILE A 1 85 ? -15.643 -3.282 32.729 1.00 94.94 85 ILE A N 1
ATOM 684 C CA . ILE A 1 85 ? -15.558 -2.581 34.018 1.00 94.94 85 ILE A CA 1
ATOM 685 C C . ILE A 1 85 ? -16.894 -1.908 34.370 1.00 94.94 85 ILE A C 1
ATOM 687 O O . ILE A 1 85 ? -17.375 -2.054 35.498 1.00 94.94 85 ILE A O 1
ATOM 691 N N . LEU A 1 86 ? -17.525 -1.222 33.410 1.00 95.00 86 LEU A N 1
ATOM 692 C CA . LEU A 1 86 ? -18.844 -0.606 33.591 1.00 95.00 86 LEU A CA 1
ATOM 693 C C . LEU A 1 86 ? -19.910 -1.643 33.956 1.00 95.00 86 LEU A C 1
ATOM 695 O O . LEU A 1 86 ? -20.695 -1.425 34.878 1.00 95.00 86 LEU A O 1
ATOM 699 N N . ASN A 1 87 ? -19.902 -2.790 33.278 1.00 94.56 87 ASN A N 1
ATOM 700 C CA . ASN A 1 87 ? -20.884 -3.852 33.480 1.00 94.56 87 ASN A CA 1
ATOM 701 C C . ASN A 1 87 ? -20.624 -4.729 34.718 1.00 94.56 87 ASN A C 1
ATOM 703 O O . ASN A 1 87 ? -21.502 -5.503 35.102 1.00 94.56 87 ASN A O 1
ATOM 707 N N . THR A 1 88 ? -19.461 -4.616 35.366 1.00 92.62 88 THR A N 1
ATOM 708 C CA . THR A 1 88 ? -19.091 -5.437 36.535 1.00 92.62 88 THR A CA 1
ATOM 709 C C . THR A 1 88 ? -18.940 -4.617 37.813 1.00 92.62 88 THR A C 1
ATOM 711 O O . THR A 1 88 ? -19.656 -4.846 38.785 1.00 92.62 88 THR A O 1
ATOM 714 N N . ILE A 1 89 ? -18.012 -3.660 37.834 1.00 91.00 89 ILE A N 1
ATOM 715 C CA . ILE A 1 89 ? -17.681 -2.872 39.027 1.00 91.00 89 ILE A CA 1
ATOM 716 C C . ILE A 1 89 ? -18.763 -1.822 39.278 1.00 91.00 89 ILE A C 1
ATOM 718 O O . ILE A 1 89 ? -19.194 -1.639 40.415 1.00 91.00 89 ILE A O 1
ATOM 722 N N . TYR A 1 90 ? -19.232 -1.165 38.215 1.00 90.69 90 TYR A N 1
ATOM 723 C CA . TYR A 1 90 ? -20.141 -0.021 38.312 1.00 90.69 90 TYR A CA 1
ATOM 724 C C . TYR A 1 90 ? -21.621 -0.360 38.069 1.00 90.69 90 TYR A C 1
ATOM 726 O O . TYR A 1 90 ? -22.459 0.538 38.081 1.00 90.69 90 TYR A O 1
ATOM 734 N N . SER A 1 91 ? -21.967 -1.640 37.901 1.00 90.19 91 SER A N 1
ATOM 735 C CA . SER A 1 91 ? -23.350 -2.105 37.703 1.00 90.19 91 SER A CA 1
ATOM 736 C C . SER A 1 91 ? -24.080 -2.477 39.004 1.00 90.19 91 SER A C 1
ATOM 738 O O . SER A 1 91 ? -25.217 -2.950 38.968 1.00 90.19 91 SER A O 1
ATOM 740 N N . GLN A 1 92 ? -23.444 -2.273 40.162 1.00 86.81 92 GLN A N 1
ATOM 741 C CA . GLN A 1 92 ? -23.998 -2.631 41.470 1.00 86.81 92 GLN A CA 1
ATOM 742 C C . GLN A 1 92 ? -25.177 -1.725 41.857 1.00 86.81 92 GLN A C 1
ATOM 744 O O . GLN A 1 92 ? -25.084 -0.501 41.791 1.00 86.81 92 GLN A O 1
ATOM 749 N N . SER A 1 93 ? -26.279 -2.328 42.310 1.00 86.06 93 SER A N 1
ATOM 750 C CA . SER A 1 93 ? -27.499 -1.615 42.721 1.00 86.06 93 SER A CA 1
ATOM 751 C C . SER A 1 93 ? -27.599 -1.346 44.225 1.00 86.06 93 SER A C 1
ATOM 753 O O . SER A 1 93 ? -28.449 -0.566 44.646 1.00 86.06 93 SER A O 1
ATOM 755 N N . GLU A 1 94 ? -26.764 -1.993 45.039 1.00 89.94 94 GLU A N 1
ATOM 756 C CA . GLU A 1 94 ? -26.777 -1.873 46.498 1.00 89.94 94 GLU A CA 1
ATOM 757 C C . GLU A 1 94 ? -25.378 -1.545 47.017 1.00 89.94 94 GLU A C 1
ATOM 759 O O . GLU A 1 94 ? -24.426 -2.288 46.787 1.00 89.94 94 GLU A O 1
ATOM 764 N N . PHE A 1 95 ? -25.252 -0.429 47.733 1.00 92.25 95 PHE A N 1
ATOM 765 C CA . PHE A 1 95 ? -23.999 0.022 48.330 1.00 92.25 95 PHE A CA 1
ATOM 766 C C . PHE A 1 95 ? -24.274 0.954 49.515 1.00 92.25 95 PHE A C 1
ATOM 768 O O . PHE A 1 95 ? -25.321 1.596 49.609 1.00 92.25 95 PHE A O 1
ATOM 775 N N . SER A 1 96 ? -23.319 1.029 50.442 1.00 95.12 96 SER A N 1
ATOM 776 C CA . SER A 1 96 ? -23.341 2.037 51.509 1.00 95.12 96 SER A CA 1
ATOM 777 C C . SER A 1 96 ? -23.001 3.426 50.952 1.00 95.12 96 SER A C 1
ATOM 779 O O . SER A 1 96 ? -22.390 3.527 49.891 1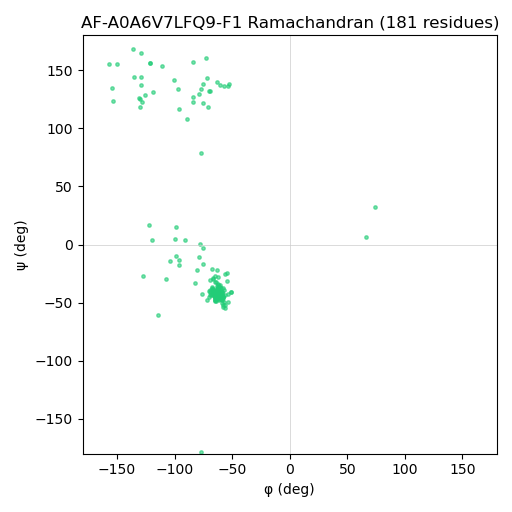.00 95.12 96 SER A O 1
ATOM 781 N N . ILE A 1 97 ? -23.343 4.504 51.667 1.00 93.00 97 ILE A N 1
ATOM 782 C CA . ILE A 1 97 ? -23.035 5.880 51.222 1.00 93.00 97 ILE A CA 1
ATOM 783 C C . ILE A 1 97 ? -21.535 6.068 50.902 1.00 93.00 97 ILE A C 1
ATOM 785 O O . ILE A 1 97 ? -21.241 6.515 49.794 1.00 93.00 97 ILE A O 1
ATOM 789 N N . PRO A 1 98 ? -20.580 5.664 51.771 1.00 93.69 98 PRO A N 1
ATOM 790 C CA . PRO A 1 98 ? -19.152 5.815 51.467 1.00 93.69 98 PRO A CA 1
ATOM 791 C C . PRO A 1 98 ? -18.700 5.019 50.234 1.00 93.69 98 PRO A C 1
ATOM 793 O O . PRO A 1 98 ? -17.821 5.450 49.492 1.00 93.69 98 PRO A O 1
ATOM 796 N N . GLU A 1 99 ? -19.301 3.850 50.004 1.00 93.38 99 GLU A N 1
ATOM 797 C CA . GLU A 1 99 ? -19.015 3.029 48.825 1.00 93.38 99 GLU A CA 1
ATOM 798 C C . GLU A 1 99 ? -19.549 3.691 47.546 1.00 93.38 99 GLU A C 1
ATOM 800 O O . GLU A 1 99 ? -18.847 3.739 46.540 1.00 93.38 99 GLU A O 1
ATOM 805 N N . GLY A 1 100 ? -20.751 4.270 47.605 1.00 94.06 100 GLY A N 1
ATOM 806 C CA . GLY A 1 100 ? -21.341 5.019 46.496 1.00 94.06 100 GLY A CA 1
ATOM 807 C C . GLY A 1 100 ? -20.503 6.232 46.085 1.00 94.06 100 GLY A C 1
ATOM 808 O O . GLY A 1 100 ? -20.263 6.430 44.896 1.00 94.06 100 GLY A O 1
ATOM 809 N N . GLU A 1 101 ? -19.992 7.004 47.049 1.00 94.50 101 GLU A N 1
ATOM 810 C CA . GLU A 1 101 ? -19.084 8.131 46.778 1.00 94.50 101 GLU A CA 1
ATOM 811 C C . GLU A 1 101 ? -17.794 7.667 46.081 1.00 94.50 101 GLU A C 1
ATOM 813 O O . GLU A 1 101 ? -17.337 8.293 45.121 1.00 94.50 101 GLU A O 1
ATOM 818 N N . ARG A 1 102 ? -17.233 6.526 46.508 1.00 94.38 102 ARG A N 1
ATOM 819 C CA . ARG A 1 102 ? -16.052 5.923 45.874 1.00 94.38 102 ARG A CA 1
ATOM 820 C C . ARG A 1 102 ? -16.335 5.465 44.442 1.00 94.38 102 ARG A C 1
ATOM 822 O O . ARG A 1 102 ? -15.538 5.749 43.548 1.00 94.38 102 ARG A O 1
ATOM 829 N N . LEU A 1 103 ? -17.456 4.779 44.212 1.00 94.62 103 LEU A N 1
ATOM 830 C CA . LEU A 1 103 ? -17.873 4.342 42.875 1.00 94.62 103 LEU A CA 1
ATOM 831 C C . LEU A 1 103 ? -18.101 5.541 41.946 1.00 94.62 103 LEU A C 1
ATOM 833 O O . LEU A 1 103 ? -17.654 5.524 40.801 1.00 94.62 103 LEU A O 1
ATOM 837 N N . GLN A 1 104 ? -18.725 6.609 42.449 1.00 93.62 104 GLN A N 1
ATOM 838 C CA . GLN A 1 104 ? -18.935 7.843 41.694 1.00 93.62 104 GLN A CA 1
ATOM 839 C C . GLN A 1 104 ? -17.611 8.518 41.308 1.00 93.62 104 GLN A C 1
ATOM 841 O O . GLN A 1 104 ? -17.470 8.987 40.177 1.00 93.62 104 GLN A O 1
ATOM 846 N N . ALA A 1 105 ? -16.637 8.573 42.219 1.00 95.38 105 ALA A N 1
ATOM 847 C CA . ALA A 1 105 ? -15.312 9.106 41.914 1.00 95.38 105 ALA A CA 1
ATOM 848 C C . ALA A 1 105 ? -14.622 8.295 40.802 1.00 95.38 105 ALA A C 1
ATOM 850 O O . ALA A 1 105 ? -14.154 8.882 39.828 1.00 95.38 105 ALA A O 1
ATOM 851 N N . GLY A 1 106 ? -14.650 6.960 40.892 1.00 95.50 106 GLY A N 1
ATOM 852 C CA . GLY A 1 106 ? -14.084 6.080 39.865 1.00 95.50 106 GLY A CA 1
ATOM 853 C C . GLY A 1 106 ? -14.779 6.195 38.501 1.00 95.50 106 GLY A C 1
ATOM 854 O O . GLY A 1 106 ? -14.110 6.206 37.474 1.00 95.50 106 GLY A O 1
ATOM 855 N N . LEU A 1 107 ? -16.106 6.365 3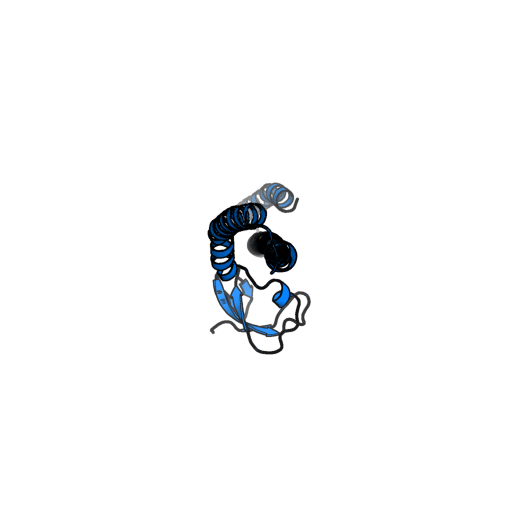8.465 1.00 95.19 107 LEU A N 1
ATOM 856 C CA . LEU A 1 107 ? -16.837 6.623 37.216 1.00 95.19 107 LEU A CA 1
ATOM 857 C C . LEU A 1 107 ? -16.418 7.935 36.544 1.00 95.19 107 LEU A C 1
ATOM 859 O O . LEU A 1 107 ? -16.360 8.003 35.317 1.00 95.19 107 LEU A O 1
ATOM 863 N N . ASN A 1 108 ? -16.138 8.982 37.327 1.00 95.75 108 ASN A N 1
ATOM 864 C CA . ASN A 1 108 ? -15.640 10.242 36.776 1.00 95.75 108 ASN A CA 1
ATOM 865 C C . ASN A 1 108 ? -14.238 10.077 36.177 1.00 95.75 108 ASN A C 1
ATOM 867 O O . ASN A 1 108 ? -13.999 10.583 35.085 1.00 95.75 108 ASN A O 1
ATOM 871 N N . GLU A 1 109 ? -13.349 9.339 36.846 1.00 95.56 109 GLU A N 1
ATOM 872 C CA . GLU A 1 109 ? -12.016 9.021 36.320 1.00 95.56 109 GLU A CA 1
ATOM 873 C C . GLU A 1 109 ? -12.113 8.209 35.021 1.00 95.56 109 GLU A C 1
ATOM 875 O O . GLU A 1 109 ? -11.530 8.589 34.007 1.00 95.56 109 GLU A O 1
ATOM 880 N N . LEU A 1 110 ? -12.948 7.167 35.001 1.00 95.06 110 LEU A N 1
ATOM 881 C CA . LEU A 1 110 ? -13.187 6.355 33.809 1.00 95.06 110 LEU A CA 1
ATOM 882 C C . LEU A 1 110 ? -13.755 7.177 32.640 1.00 95.06 110 LEU A C 1
ATOM 884 O O . LEU A 1 110 ? -13.342 7.005 31.492 1.00 95.06 110 LEU A O 1
ATOM 888 N N . ARG A 1 111 ? -14.688 8.100 32.908 1.00 95.38 111 ARG A N 1
ATOM 889 C CA . ARG A 1 111 ? -15.189 9.040 31.893 1.00 95.38 111 ARG A CA 1
ATOM 890 C C . ARG A 1 111 ? -14.046 9.868 31.311 1.00 95.38 111 ARG A C 1
ATOM 892 O O . ARG A 1 111 ? -13.992 10.049 30.093 1.00 95.38 111 ARG A O 1
ATOM 899 N N . ASP A 1 112 ? -13.165 10.386 32.156 1.00 95.62 112 ASP A N 1
ATOM 900 C CA . ASP A 1 112 ? -12.053 11.227 31.721 1.00 95.62 112 ASP A CA 1
ATOM 901 C C . ASP A 1 112 ? -11.038 10.415 30.893 1.00 95.62 112 ASP A C 1
ATOM 903 O O . ASP A 1 112 ? -10.574 10.896 29.857 1.00 95.62 112 ASP A O 1
ATOM 907 N N . GLU A 1 113 ? -10.783 9.149 31.249 1.00 94.44 113 GLU A N 1
ATOM 908 C CA . GLU A 1 113 ? -9.981 8.220 30.439 1.00 94.44 113 GLU A CA 1
ATOM 909 C C . GLU A 1 113 ? -10.600 7.957 29.056 1.00 94.44 113 GLU A C 1
ATOM 911 O O . GLU A 1 113 ? -9.911 8.057 28.037 1.00 94.44 113 GLU A O 1
ATOM 916 N N . ILE A 1 114 ? -11.904 7.659 28.995 1.00 94.69 114 ILE A N 1
ATOM 917 C CA . ILE A 1 114 ? -12.640 7.449 27.734 1.00 94.69 114 ILE A CA 1
ATOM 918 C C . ILE A 1 114 ? -12.603 8.704 26.867 1.00 94.69 114 ILE A C 1
ATOM 920 O O . ILE A 1 114 ? -12.322 8.618 25.670 1.00 94.69 114 ILE A O 1
ATOM 924 N N . THR A 1 115 ? -12.811 9.869 27.476 1.00 94.62 115 THR A N 1
ATOM 925 C CA . THR A 1 115 ? -12.749 11.162 26.784 1.00 94.62 115 THR A CA 1
ATOM 926 C C . THR A 1 115 ? -11.343 11.418 26.238 1.00 94.62 115 THR A C 1
ATOM 928 O O . THR A 1 115 ? -11.179 11.860 25.105 1.00 94.62 115 THR A O 1
ATOM 931 N N . SER A 1 116 ? -10.295 11.073 26.992 1.00 92.81 116 SER A N 1
ATOM 932 C CA . SER A 1 116 ? -8.914 11.175 26.509 1.00 92.81 116 SER A CA 1
ATOM 933 C C . SER A 1 116 ? -8.634 10.238 25.324 1.00 92.81 116 SER A C 1
ATOM 935 O O . SER A 1 116 ? -7.865 10.596 24.426 1.00 92.81 116 SER A O 1
ATOM 937 N N . HIS A 1 117 ? -9.281 9.070 25.279 1.00 94.12 117 HIS A N 1
ATOM 938 C CA . HIS A 1 117 ? -9.131 8.102 24.190 1.00 94.12 117 HIS A CA 1
ATOM 939 C C . HIS A 1 117 ? -9.857 8.508 22.892 1.00 94.12 117 HIS A C 1
ATOM 941 O O . HIS A 1 117 ? -9.518 8.000 21.820 1.00 94.12 117 HIS A O 1
ATOM 947 N N . GLU A 1 118 ? -10.800 9.455 22.950 1.00 93.94 118 GLU A N 1
ATOM 948 C CA . GLU A 1 118 ? -11.553 9.959 21.790 1.00 93.94 118 GLU A CA 1
ATOM 949 C C . GLU A 1 118 ? -10.624 10.444 20.666 1.00 93.94 118 GLU A C 1
ATOM 951 O O . GLU A 1 118 ? -10.807 10.092 19.500 1.00 93.94 118 GLU A O 1
ATOM 956 N N . GLN A 1 119 ? -9.552 11.161 21.016 1.00 92.81 119 GLN A N 1
ATOM 957 C CA . GLN A 1 119 ? -8.575 11.664 20.043 1.00 92.81 119 GLN A CA 1
ATOM 958 C C . GLN A 1 119 ? -7.864 10.536 19.282 1.00 92.81 119 GLN A C 1
ATOM 960 O O . GLN A 1 119 ? -7.531 10.683 18.104 1.00 92.81 119 GLN A O 1
ATOM 965 N N . GLN A 1 120 ? -7.609 9.399 19.938 1.00 94.44 120 GLN A N 1
ATOM 966 C CA . GLN A 1 120 ? -7.013 8.238 19.280 1.00 94.44 120 GLN A CA 1
ATOM 967 C C . GLN A 1 120 ? -7.993 7.616 18.283 1.00 94.44 120 GLN A C 1
ATOM 969 O O . GLN A 1 120 ? -7.596 7.298 17.163 1.00 94.44 120 GLN A O 1
ATOM 974 N N . VAL A 1 121 ? -9.266 7.484 18.659 1.00 95.25 121 VAL A N 1
ATOM 975 C CA . VAL A 1 121 ? -10.312 6.954 17.773 1.00 95.25 121 VAL A CA 1
ATOM 976 C C . VAL A 1 121 ? -10.523 7.872 16.567 1.00 95.25 121 VAL A C 1
ATOM 978 O O . VAL A 1 121 ? -10.599 7.388 15.438 1.00 95.25 121 VAL A O 1
ATOM 981 N N . GLN A 1 122 ? -10.537 9.190 16.774 1.00 95.62 122 GLN A N 1
ATOM 982 C CA . GLN A 1 122 ? -10.659 10.160 15.687 1.00 95.62 122 GLN A CA 1
ATOM 983 C C . GLN A 1 122 ? -9.492 10.052 14.695 1.00 95.62 122 GLN A C 1
ATOM 985 O O . GLN A 1 122 ? -9.711 9.988 13.486 1.00 95.62 122 GLN A O 1
ATOM 990 N N . ARG A 1 123 ? -8.256 9.941 15.194 1.00 95.69 123 ARG A N 1
ATOM 991 C CA . ARG A 1 123 ? -7.075 9.729 14.345 1.00 95.69 123 ARG A CA 1
ATOM 992 C C . ARG A 1 123 ? -7.194 8.452 13.511 1.00 95.69 123 ARG A C 1
ATOM 994 O O . ARG A 1 123 ? -6.900 8.472 12.318 1.00 95.69 123 ARG A O 1
ATOM 1001 N N . LEU A 1 124 ? -7.656 7.356 14.118 1.00 96.38 124 LEU A N 1
ATOM 1002 C CA . LEU A 1 124 ? -7.877 6.092 13.412 1.00 96.38 124 LEU A CA 1
ATOM 1003 C C . LEU A 1 124 ? -8.952 6.234 12.327 1.00 96.38 124 LEU A C 1
ATOM 1005 O O . LEU A 1 124 ? -8.789 5.699 11.231 1.00 96.38 124 LEU A O 1
ATOM 1009 N N . LEU A 1 125 ? -10.019 6.993 12.586 1.00 96.19 125 LEU A N 1
ATOM 1010 C CA . LEU A 1 125 ? -11.066 7.266 11.600 1.00 96.19 125 LEU A CA 1
ATOM 1011 C C . LEU A 1 125 ? -10.531 8.048 10.390 1.00 96.19 125 LEU A C 1
ATOM 1013 O O . LEU A 1 125 ? -10.855 7.718 9.249 1.00 96.19 125 LEU A O 1
ATOM 1017 N N . GLU A 1 126 ? -9.698 9.060 10.627 1.00 95.69 126 GLU A N 1
ATOM 1018 C CA . GLU A 1 126 ? -9.044 9.831 9.564 1.00 95.69 126 GLU A CA 1
ATOM 1019 C C . GLU A 1 126 ? -8.082 8.951 8.756 1.00 95.69 126 GLU A C 1
ATOM 1021 O O . GLU A 1 126 ? -8.135 8.930 7.524 1.00 95.69 126 GLU A O 1
ATOM 1026 N N . GLN A 1 127 ? -7.255 8.150 9.435 1.00 94.94 127 GLN A N 1
ATOM 1027 C CA . GLN A 1 127 ? -6.328 7.226 8.782 1.00 94.94 127 GLN A CA 1
ATOM 1028 C C . GLN A 1 127 ? -7.059 6.197 7.915 1.00 94.94 127 GLN A C 1
ATOM 1030 O O . GLN A 1 127 ? -6.611 5.927 6.799 1.00 94.94 127 GLN A O 1
ATOM 1035 N N . ALA A 1 128 ? -8.204 5.674 8.370 1.00 95.75 128 ALA A N 1
ATOM 1036 C CA . ALA A 1 128 ? -8.984 4.660 7.660 1.00 95.75 128 ALA A CA 1
ATOM 1037 C C . ALA A 1 128 ? -9.343 5.061 6.218 1.00 95.75 128 ALA A C 1
ATOM 1039 O O . ALA A 1 128 ? -9.404 4.198 5.344 1.00 95.75 128 ALA A O 1
ATOM 1040 N N . GLN A 1 129 ? -9.520 6.359 5.946 1.00 94.12 129 GLN A N 1
ATOM 1041 C CA . GLN A 1 129 ? -9.850 6.877 4.610 1.00 94.12 129 GLN A CA 1
ATOM 1042 C C . GLN A 1 129 ? -8.708 6.705 3.597 1.00 94.12 129 GLN A C 1
ATOM 1044 O O . GLN A 1 129 ? -8.937 6.715 2.389 1.00 94.12 129 GLN A O 1
ATOM 1049 N N . THR A 1 130 ? -7.479 6.540 4.085 1.00 93.06 130 THR A N 1
ATOM 1050 C CA . THR A 1 130 ? -6.265 6.440 3.262 1.00 93.06 130 THR A CA 1
ATOM 1051 C C . THR A 1 130 ? -5.739 5.009 3.137 1.00 93.06 130 THR A C 1
ATOM 1053 O O . THR A 1 130 ? -4.924 4.722 2.258 1.00 93.06 130 THR A O 1
ATOM 1056 N N . ILE A 1 131 ? -6.214 4.084 3.981 1.00 94.62 131 ILE A N 1
ATOM 1057 C CA . ILE A 1 131 ? -5.733 2.701 4.002 1.00 94.62 131 ILE A CA 1
ATOM 1058 C C . ILE A 1 131 ? -6.212 1.944 2.764 1.00 94.62 131 ILE A C 1
ATOM 1060 O O . ILE A 1 131 ? -7.402 1.710 2.554 1.00 94.62 131 ILE A O 1
ATOM 1064 N N . VAL A 1 132 ? -5.257 1.485 1.954 1.00 92.38 132 VAL A N 1
ATOM 1065 C CA . VAL A 1 132 ? -5.560 0.707 0.749 1.00 92.38 132 VAL A CA 1
ATOM 1066 C C . VAL A 1 132 ? -6.057 -0.710 1.088 1.00 92.38 132 VAL A C 1
ATOM 1068 O O . VAL A 1 132 ? -5.531 -1.362 1.998 1.00 92.38 132 VAL A O 1
ATOM 1071 N N . PRO A 1 133 ? -7.024 -1.263 0.330 1.00 88.12 133 PRO A N 1
ATOM 1072 C CA . PRO A 1 133 ? -7.645 -2.551 0.640 1.00 88.12 133 PRO A CA 1
ATOM 1073 C C . PRO A 1 133 ? -6.742 -3.740 0.262 1.00 88.12 133 PRO A C 1
ATOM 1075 O O . PRO A 1 133 ? -6.941 -4.426 -0.742 1.00 88.12 133 PRO A O 1
ATOM 1078 N N . MET A 1 134 ? -5.741 -4.036 1.097 1.00 88.19 134 MET A N 1
ATOM 1079 C CA . MET A 1 134 ? -4.756 -5.101 0.849 1.00 88.19 134 MET A CA 1
ATOM 1080 C C . MET A 1 134 ? -5.390 -6.489 0.666 1.00 88.19 134 MET A C 1
ATOM 1082 O O . MET A 1 134 ? -4.945 -7.262 -0.184 1.00 88.19 134 MET A O 1
ATOM 1086 N N . LYS A 1 135 ? -6.455 -6.803 1.419 1.00 84.06 135 LYS A N 1
ATOM 1087 C CA . LYS A 1 135 ? -7.174 -8.089 1.317 1.00 84.06 135 LYS A CA 1
ATOM 1088 C C . LYS A 1 135 ? -7.783 -8.299 -0.074 1.00 84.06 135 LYS A C 1
ATOM 1090 O O . LYS A 1 135 ? -7.733 -9.412 -0.592 1.00 84.06 135 LYS A O 1
ATOM 1095 N N . GLN A 1 136 ? -8.280 -7.233 -0.701 1.00 85.06 136 GLN A N 1
ATOM 1096 C CA . GLN A 1 136 ? -8.920 -7.292 -2.016 1.00 85.06 136 GLN A CA 1
ATOM 1097 C C . GLN A 1 136 ? -7.932 -7.664 -3.129 1.00 85.06 136 GLN A C 1
ATOM 1099 O O . GLN A 1 136 ? -8.309 -8.348 -4.073 1.00 85.06 136 GLN A O 1
ATOM 1104 N N . ARG A 1 137 ? -6.643 -7.319 -2.988 1.00 83.88 137 ARG A N 1
ATOM 1105 C CA . ARG A 1 137 ? -5.595 -7.710 -3.953 1.00 83.88 137 ARG A CA 1
ATOM 1106 C C . ARG A 1 137 ? -5.394 -9.228 -4.047 1.00 83.88 137 ARG A C 1
ATOM 1108 O O . ARG A 1 137 ? -4.862 -9.705 -5.042 1.00 83.88 137 ARG A O 1
ATOM 1115 N N . ARG A 1 138 ? -5.789 -9.981 -3.012 1.00 82.44 138 ARG A N 1
ATOM 1116 C CA . ARG A 1 138 ? -5.638 -11.446 -2.929 1.00 82.44 138 ARG A CA 1
ATOM 1117 C C . ARG A 1 138 ? -6.912 -12.211 -3.282 1.00 82.44 138 ARG A C 1
ATOM 1119 O O . ARG A 1 138 ? -6.864 -13.435 -3.366 1.00 82.44 138 ARG A O 1
ATOM 1126 N N . GLN A 1 139 ? -8.040 -11.520 -3.427 1.00 88.44 139 GLN A N 1
ATOM 1127 C CA . GLN A 1 139 ? -9.332 -12.140 -3.700 1.00 88.44 139 GLN A CA 1
ATOM 1128 C C . GLN A 1 139 ? -9.672 -12.030 -5.188 1.00 88.44 139 GLN A C 1
ATOM 1130 O O . GLN A 1 139 ? -9.403 -10.985 -5.782 1.00 88.44 139 GLN A O 1
ATOM 1135 N N . PRO A 1 140 ? -10.272 -13.069 -5.795 1.00 90.00 140 PRO A N 1
ATOM 1136 C CA . PRO A 1 140 ? -10.756 -12.987 -7.164 1.00 90.00 140 PRO A CA 1
ATOM 1137 C C . PRO A 1 140 ? -11.752 -11.841 -7.348 1.00 90.00 140 PRO A C 1
ATOM 1139 O O . PRO A 1 140 ? -12.653 -11.639 -6.530 1.00 90.00 140 PRO A O 1
ATOM 1142 N N . VAL A 1 141 ? -11.602 -11.107 -8.443 1.00 91.88 141 VAL A N 1
ATOM 1143 C CA . VAL A 1 141 ? -12.525 -10.043 -8.828 1.00 91.88 141 VAL A CA 1
ATOM 1144 C C . VAL A 1 141 ? -13.812 -10.650 -9.383 1.00 91.88 141 VAL A C 1
ATOM 1146 O O . VAL A 1 141 ? -13.788 -11.389 -10.360 1.00 91.88 141 VAL A O 1
ATOM 1149 N N . THR A 1 142 ? -14.949 -10.319 -8.769 1.00 91.12 142 THR A N 1
ATOM 1150 C CA . THR A 1 142 ? -16.278 -10.810 -9.185 1.00 91.12 142 THR A CA 1
ATOM 1151 C C . THR A 1 142 ? -17.034 -9.839 -10.093 1.00 91.12 142 THR A C 1
ATOM 1153 O O . THR A 1 142 ? -17.983 -10.232 -10.765 1.00 91.12 142 THR A O 1
ATOM 1156 N N . ARG A 1 143 ? -16.627 -8.566 -10.120 1.00 92.94 143 ARG A N 1
ATOM 1157 C CA . ARG A 1 143 ? -17.210 -7.488 -10.933 1.00 92.94 143 ARG A CA 1
ATOM 1158 C C . ARG A 1 143 ? -16.138 -6.455 -11.284 1.00 92.94 143 ARG A C 1
ATOM 1160 O O . ARG A 1 143 ? -15.197 -6.331 -10.507 1.00 92.94 143 ARG A O 1
ATOM 1167 N N . PRO A 1 144 ? -16.275 -5.689 -12.380 1.00 94.31 144 PRO A N 1
ATOM 1168 C CA . PRO A 1 144 ? -15.302 -4.660 -12.731 1.00 94.31 144 PRO A CA 1
ATOM 1169 C C . PRO A 1 144 ? -15.051 -3.668 -11.585 1.00 94.31 144 PRO A C 1
ATOM 1171 O O . PRO A 1 144 ? -15.993 -3.225 -10.924 1.00 94.31 144 PRO A O 1
ATOM 1174 N N . LEU A 1 145 ? -13.782 -3.336 -11.346 1.00 92.62 145 LEU A N 1
ATOM 1175 C CA . LEU A 1 145 ? -13.331 -2.471 -10.250 1.00 92.62 145 LEU A CA 1
ATOM 1176 C C . LEU A 1 145 ? -12.426 -1.362 -10.781 1.00 92.62 145 LEU A C 1
ATOM 1178 O O . LEU A 1 145 ? -11.618 -1.609 -11.671 1.00 92.62 145 LEU A O 1
ATOM 1182 N N . GLN A 1 146 ? -12.520 -0.169 -10.198 1.00 93.62 146 GLN A N 1
ATOM 1183 C CA . GLN A 1 146 ? -11.561 0.902 -10.472 1.00 93.62 146 GLN A CA 1
ATOM 1184 C C . GLN A 1 146 ? -10.254 0.638 -9.721 1.00 93.62 146 GLN A C 1
ATOM 1186 O O . GLN A 1 146 ? -10.269 0.271 -8.543 1.00 93.62 146 GLN A O 1
ATOM 1191 N N . VAL A 1 147 ? -9.131 0.797 -10.416 1.00 93.25 147 VAL A N 1
ATOM 1192 C CA . VAL A 1 147 ? -7.780 0.657 -9.870 1.00 93.25 147 VAL A CA 1
ATOM 1193 C C . VAL A 1 147 ? -6.903 1.807 -10.346 1.00 93.25 147 VAL A C 1
ATOM 1195 O O . VAL A 1 147 ? -7.000 2.241 -11.490 1.00 93.25 147 VAL A O 1
ATOM 1198 N N . THR A 1 148 ? -6.008 2.265 -9.476 1.00 94.00 148 THR A N 1
ATOM 1199 C CA . THR A 1 148 ? -5.041 3.323 -9.787 1.00 94.00 148 THR A CA 1
ATOM 1200 C C . THR A 1 148 ? -3.699 2.718 -10.173 1.00 94.00 148 THR A C 1
ATOM 1202 O O . THR A 1 148 ? -3.175 1.860 -9.455 1.00 94.00 148 THR A O 1
ATOM 1205 N N . CYS A 1 149 ? -3.100 3.201 -11.255 1.00 94.50 149 CYS A N 1
ATOM 1206 C CA . CYS A 1 149 ? -1.776 2.760 -11.673 1.00 94.50 149 CYS A CA 1
ATOM 1207 C C . CYS A 1 149 ? -0.664 3.426 -10.861 1.00 94.50 149 CYS A C 1
ATOM 1209 O O . CYS A 1 149 ? -0.626 4.642 -10.699 1.00 94.50 149 CYS A O 1
ATOM 1211 N N . ILE A 1 150 ? 0.255 2.612 -10.336 1.00 95.12 150 ILE A N 1
ATOM 1212 C CA . ILE A 1 150 ? 1.357 3.079 -9.475 1.00 95.12 150 ILE A CA 1
ATOM 1213 C C . ILE A 1 150 ? 2.524 3.625 -10.304 1.00 95.12 150 ILE A C 1
ATOM 1215 O O . ILE A 1 150 ? 3.221 4.550 -9.884 1.00 95.12 150 ILE A O 1
ATOM 1219 N N . CYS A 1 151 ? 2.737 3.043 -11.479 1.00 95.25 151 CYS A N 1
ATOM 1220 C CA . CYS A 1 151 ? 3.844 3.349 -12.366 1.00 95.25 151 CYS A CA 1
ATOM 1221 C C . CYS A 1 151 ? 3.353 3.461 -13.802 1.00 95.25 151 CYS A C 1
ATOM 1223 O O . CYS A 1 151 ? 2.221 3.087 -14.118 1.00 95.25 151 CYS A O 1
ATOM 1225 N N . GLU A 1 152 ? 4.232 3.968 -14.650 1.00 93.94 152 GLU A N 1
ATOM 1226 C CA . GLU A 1 152 ? 4.003 4.020 -16.080 1.00 93.94 152 GLU A CA 1
ATOM 1227 C C . GLU A 1 152 ? 4.188 2.633 -16.709 1.00 93.94 152 GLU A C 1
ATOM 1229 O O . GLU A 1 152 ? 5.142 1.913 -16.400 1.00 93.94 152 GLU A O 1
ATOM 1234 N N . TYR A 1 153 ? 3.296 2.271 -17.628 1.00 92.50 153 TYR A N 1
ATOM 1235 C CA . TYR A 1 153 ? 3.363 1.023 -18.378 1.00 92.50 153 TYR A CA 1
ATOM 1236 C C . TYR A 1 153 ? 3.196 1.293 -19.872 1.00 92.50 153 TYR A C 1
ATOM 1238 O O . TYR A 1 153 ? 2.213 1.904 -20.283 1.00 92.50 153 TYR A O 1
ATOM 1246 N N . ARG A 1 154 ? 4.138 0.816 -20.693 1.00 90.12 154 ARG A N 1
ATOM 1247 C CA . ARG A 1 154 ? 4.083 0.931 -22.158 1.00 90.12 154 ARG A CA 1
ATOM 1248 C C . ARG A 1 154 ? 4.334 -0.419 -22.816 1.00 90.12 154 ARG A C 1
ATOM 1250 O O . ARG A 1 154 ? 5.424 -0.978 -22.709 1.00 90.12 154 ARG A O 1
ATOM 1257 N N . GLU A 1 155 ? 3.343 -0.903 -23.550 1.00 86.19 155 GLU A N 1
ATOM 1258 C CA . GLU A 1 155 ? 3.423 -2.043 -24.463 1.00 86.19 155 GLU A CA 1
ATOM 1259 C C . GLU A 1 155 ? 2.837 -1.629 -25.827 1.00 86.19 155 GLU A C 1
ATOM 1261 O O . GLU A 1 155 ? 2.187 -0.592 -25.946 1.00 86.19 155 GLU A O 1
ATOM 1266 N N . ALA A 1 156 ? 3.085 -2.404 -26.888 1.00 82.44 156 ALA A N 1
ATOM 1267 C CA . ALA A 1 156 ? 2.781 -2.006 -28.270 1.00 82.44 156 ALA A CA 1
ATOM 1268 C C . ALA A 1 156 ? 1.315 -1.591 -28.522 1.00 82.44 156 ALA A C 1
ATOM 1270 O O . ALA A 1 156 ? 1.042 -0.843 -29.456 1.00 82.44 156 ALA A O 1
ATOM 1271 N N . ASN A 1 157 ? 0.380 -2.077 -27.707 1.00 85.31 157 ASN A N 1
ATOM 1272 C CA . ASN A 1 157 ? -1.057 -1.833 -27.804 1.00 85.31 157 ASN A CA 1
ATOM 1273 C C . ASN A 1 157 ? -1.654 -1.151 -26.560 1.00 85.31 157 ASN A C 1
ATOM 1275 O O . ASN A 1 157 ? -2.874 -1.013 -26.492 1.00 85.31 157 ASN A O 1
ATOM 1279 N N . MET A 1 158 ? -0.841 -0.770 -25.568 1.00 87.75 158 MET A N 1
ATOM 1280 C CA . MET A 1 158 ? -1.340 -0.203 -24.316 1.00 87.75 158 MET A CA 1
ATOM 1281 C C . MET A 1 158 ? -0.307 0.716 -23.666 1.00 87.75 158 MET A C 1
ATOM 1283 O O . MET A 1 158 ? 0.791 0.284 -23.321 1.00 87.75 158 MET A O 1
ATOM 1287 N N . THR A 1 159 ? -0.707 1.961 -23.429 1.00 92.69 159 THR A N 1
ATOM 1288 C CA . THR A 1 159 ? 0.039 2.923 -22.617 1.00 92.69 159 THR A CA 1
ATOM 1289 C C . THR A 1 159 ? -0.827 3.317 -21.434 1.00 92.69 159 THR A C 1
ATOM 1291 O O . THR A 1 159 ? -2.008 3.619 -21.609 1.00 92.69 159 THR A O 1
ATOM 1294 N N . ILE A 1 160 ? -0.245 3.268 -20.241 1.00 93.88 160 ILE A N 1
ATOM 1295 C CA . ILE A 1 160 ? -0.890 3.657 -18.996 1.00 93.88 160 ILE A CA 1
ATOM 1296 C C . ILE A 1 160 ? 0.043 4.600 -18.254 1.00 93.88 160 ILE A C 1
ATOM 1298 O O . ILE A 1 160 ? 1.198 4.257 -17.986 1.00 93.88 160 ILE A O 1
ATOM 1302 N N . GLU A 1 161 ? -0.470 5.774 -17.916 1.00 94.12 161 GLU A N 1
ATOM 1303 C CA . GLU A 1 161 ? 0.279 6.789 -17.190 1.00 94.12 161 GLU A CA 1
ATOM 1304 C C . GLU A 1 161 ? 0.237 6.543 -15.676 1.00 94.12 161 GLU A C 1
ATOM 1306 O O . GLU A 1 161 ? -0.662 5.897 -15.120 1.00 94.12 161 GLU A O 1
ATOM 1311 N N . LYS A 1 162 ? 1.225 7.091 -14.967 1.00 93.88 162 LYS A N 1
ATOM 1312 C CA . LYS A 1 162 ? 1.228 7.053 -13.503 1.00 93.88 162 LYS A CA 1
ATOM 1313 C C . LYS A 1 162 ? -0.011 7.773 -12.954 1.00 93.88 162 LYS A C 1
ATOM 1315 O O . LYS A 1 162 ? -0.342 8.873 -13.384 1.00 93.88 162 LYS A O 1
ATOM 1320 N N . ASN A 1 163 ? -0.646 7.175 -11.946 1.00 94.25 163 ASN A N 1
ATOM 1321 C CA . ASN A 1 163 ? -1.899 7.608 -11.319 1.00 94.25 163 ASN A CA 1
ATOM 1322 C C . ASN A 1 163 ? -3.145 7.542 -12.217 1.00 94.25 163 ASN A C 1
ATOM 1324 O O . ASN A 1 163 ? -4.221 7.958 -11.782 1.00 94.25 163 ASN A O 1
ATOM 1328 N N . GLU A 1 164 ? -3.041 6.995 -13.430 1.00 95.25 164 GLU A N 1
ATOM 1329 C CA . GLU A 1 164 ? -4.206 6.780 -14.281 1.00 95.25 164 GLU A CA 1
ATOM 1330 C C . GLU A 1 164 ? -5.179 5.782 -13.633 1.00 95.25 164 GLU A C 1
ATOM 1332 O O . GLU A 1 164 ? -4.771 4.786 -13.026 1.00 95.25 164 GLU A O 1
ATOM 1337 N N . GLN A 1 165 ? -6.480 6.059 -13.756 1.00 95.38 165 GLN A N 1
ATOM 1338 C CA . GLN A 1 165 ? -7.535 5.132 -13.356 1.00 95.38 165 GLN A CA 1
ATOM 1339 C C . GLN A 1 165 ? -7.803 4.136 -14.484 1.00 95.38 165 GLN A C 1
ATOM 1341 O O . GLN A 1 165 ? -8.079 4.516 -15.622 1.00 95.38 165 GLN A O 1
ATOM 1346 N N . CYS A 1 166 ? -7.757 2.854 -14.146 1.00 94.75 166 CYS A N 1
ATOM 1347 C CA . CYS A 1 166 ? -8.077 1.751 -15.036 1.00 94.75 166 CYS A CA 1
ATOM 1348 C C . CYS A 1 166 ? -9.216 0.914 -14.454 1.00 94.75 166 CYS A C 1
ATOM 1350 O O . CYS A 1 166 ? -9.418 0.835 -13.244 1.00 94.75 166 CYS A O 1
ATOM 1352 N N . THR A 1 167 ? -9.927 0.208 -15.328 1.00 95.56 167 THR A N 1
ATOM 1353 C CA . THR A 1 167 ? -10.920 -0.783 -14.914 1.00 95.56 167 THR A CA 1
ATOM 1354 C C . THR A 1 167 ? -10.300 -2.179 -14.919 1.00 95.56 167 THR A C 1
ATOM 1356 O O . THR A 1 167 ? -9.909 -2.692 -15.968 1.00 95.56 167 THR A O 1
ATOM 1359 N N . LEU A 1 168 ? -10.228 -2.810 -13.749 1.00 94.19 168 LEU A N 1
ATOM 1360 C CA . LEU A 1 168 ? -9.816 -4.198 -13.553 1.00 94.19 168 LEU A CA 1
ATOM 1361 C C . LEU A 1 168 ? -11.005 -5.139 -13.763 1.00 94.19 168 LEU A C 1
ATOM 1363 O O . LEU A 1 168 ? -12.011 -5.030 -13.064 1.00 94.19 168 LEU A O 1
ATOM 1367 N N . TYR A 1 169 ? -10.868 -6.087 -14.691 1.00 94.81 169 TYR A N 1
ATOM 1368 C CA . TYR A 1 169 ? -11.907 -7.072 -15.004 1.00 94.81 169 TYR A CA 1
ATOM 1369 C C . TYR A 1 169 ? -11.593 -8.481 -14.509 1.00 94.81 169 TYR A C 1
ATOM 1371 O O . TYR A 1 169 ? -12.516 -9.254 -14.275 1.00 94.81 169 TYR A O 1
ATOM 1379 N N . ASP A 1 170 ? -10.315 -8.847 -14.429 1.00 93.12 170 ASP A N 1
ATOM 1380 C CA . ASP A 1 170 ? -9.896 -10.159 -13.945 1.00 93.12 170 ASP A CA 1
ATOM 1381 C C . ASP A 1 170 ? -8.482 -10.102 -13.364 1.00 93.12 170 ASP A C 1
ATOM 1383 O O . ASP A 1 170 ? -7.572 -9.529 -13.969 1.00 93.12 170 ASP A O 1
ATOM 1387 N N . ASN A 1 171 ? -8.311 -10.728 -12.203 1.00 92.75 171 ASN A N 1
ATOM 1388 C CA . ASN A 1 171 ? -7.045 -10.867 -11.493 1.00 92.75 171 ASN A CA 1
ATOM 1389 C C . ASN A 1 171 ? -6.659 -12.334 -11.229 1.00 92.75 171 ASN A C 1
ATOM 1391 O O . ASN A 1 171 ? -5.805 -12.599 -10.384 1.00 92.75 171 ASN A O 1
ATOM 1395 N N . SER A 1 172 ? -7.275 -13.289 -11.935 1.00 90.19 172 SER A N 1
ATOM 1396 C CA . SER A 1 172 ? -6.967 -14.720 -11.811 1.00 90.19 172 SER A CA 1
ATOM 1397 C C . SER A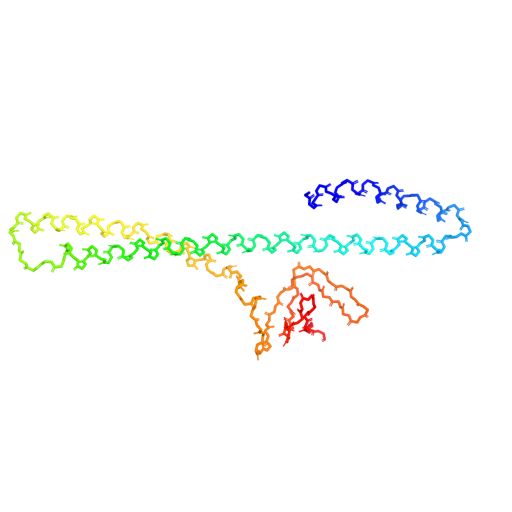 1 172 ? -5.523 -15.070 -12.206 1.00 90.19 172 SER A C 1
ATOM 1399 O O . SER A 1 172 ? -4.935 -16.030 -11.698 1.00 90.19 172 SER A O 1
ATOM 1401 N N . GLY A 1 173 ? -4.922 -14.274 -13.096 1.00 86.56 173 GLY A N 1
ATOM 1402 C CA . GLY A 1 173 ? -3.537 -14.428 -13.517 1.00 86.56 173 GLY A CA 1
ATOM 1403 C C . GLY A 1 173 ? -2.546 -14.090 -12.400 1.00 86.56 173 GLY A C 1
ATOM 1404 O O . GLY A 1 173 ? -2.614 -13.032 -11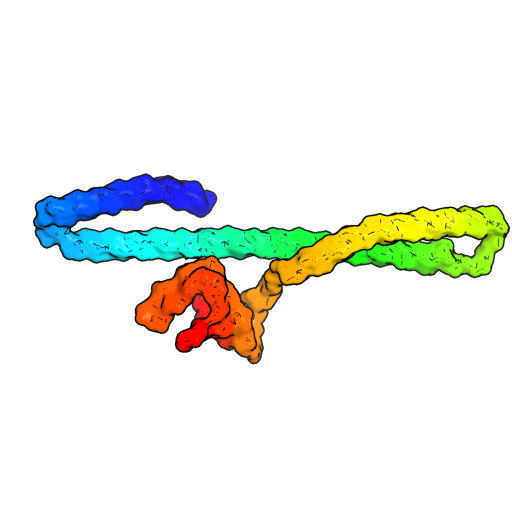.779 1.00 86.56 173 GLY A O 1
ATOM 1405 N N . ARG A 1 174 ? -1.556 -14.969 -12.182 1.00 80.38 174 ARG A N 1
ATOM 1406 C CA . ARG A 1 174 ? -0.532 -14.787 -11.131 1.00 80.38 174 ARG A CA 1
ATOM 1407 C C . ARG A 1 174 ? 0.390 -13.582 -11.351 1.00 80.38 174 ARG A C 1
ATOM 1409 O O . ARG A 1 174 ? 0.953 -13.081 -10.388 1.00 80.38 174 ARG A O 1
ATOM 1416 N N . VAL A 1 175 ? 0.592 -13.177 -12.607 1.00 85.38 175 VAL A N 1
ATOM 1417 C CA . VAL A 1 175 ? 1.584 -12.152 -12.997 1.00 85.38 175 VAL A CA 1
ATOM 1418 C C . VAL A 1 175 ? 0.966 -11.029 -13.832 1.00 85.38 175 VAL A C 1
ATOM 1420 O O . VAL A 1 175 ? 1.462 -9.909 -13.818 1.00 85.38 175 VAL A O 1
ATOM 1423 N N . LYS A 1 176 ? -0.115 -11.312 -14.564 1.00 90.00 176 LYS A N 1
ATOM 1424 C CA . LYS A 1 176 ? -0.796 -10.346 -15.429 1.00 90.00 176 LYS A CA 1
ATOM 1425 C C . LYS A 1 176 ? -2.280 -10.340 -15.113 1.00 90.00 176 LYS A C 1
ATOM 1427 O O . LYS A 1 176 ? -2.880 -11.404 -14.962 1.00 90.00 176 LYS A O 1
ATOM 1432 N N . TRP A 1 177 ? -2.851 -9.147 -15.048 1.00 92.00 177 TRP A N 1
ATOM 1433 C CA . TRP A 1 177 ? -4.280 -8.927 -14.864 1.00 92.00 177 TRP A CA 1
ATOM 1434 C C . TRP A 1 177 ? -4.887 -8.356 -16.136 1.00 92.00 177 TRP A C 1
ATOM 1436 O O . TRP A 1 177 ? -4.208 -7.695 -16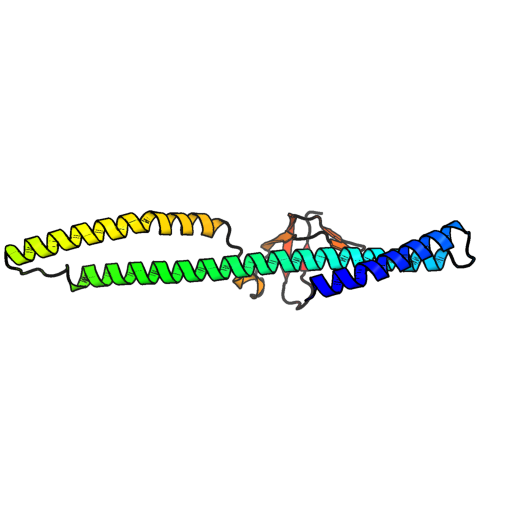.922 1.00 92.00 177 TRP A O 1
ATOM 1446 N N . ARG A 1 178 ? -6.181 -8.605 -16.333 1.00 93.44 178 ARG A N 1
ATOM 1447 C CA . ARG A 1 178 ? -6.931 -8.039 -17.450 1.00 93.44 178 ARG A CA 1
ATOM 1448 C C . ARG A 1 178 ? -7.511 -6.699 -17.023 1.00 93.44 178 ARG A C 1
ATOM 1450 O O . ARG A 1 178 ? -8.463 -6.645 -16.240 1.00 93.44 178 ARG A O 1
ATOM 1457 N N . VAL A 1 179 ? -6.933 -5.636 -17.561 1.00 94.06 179 VAL A N 1
ATOM 1458 C CA . VAL A 1 179 ? -7.313 -4.248 -17.294 1.00 94.06 179 VAL A CA 1
ATOM 1459 C C . VAL A 1 179 ? -7.700 -3.549 -18.593 1.00 94.06 179 VAL A C 1
ATOM 1461 O O . VAL A 1 179 ? -7.283 -3.964 -19.672 1.00 94.06 179 VAL A O 1
ATOM 1464 N N . LYS A 1 180 ? -8.508 -2.497 -18.484 1.00 93.50 180 LYS A N 1
ATOM 1465 C CA . LYS A 1 180 ? -8.783 -1.552 -19.568 1.00 93.50 180 LYS A CA 1
ATOM 1466 C C . LYS A 1 180 ? -8.472 -0.145 -19.065 1.00 93.50 180 LYS A C 1
ATOM 1468 O O . LYS A 1 180 ? -8.958 0.219 -17.991 1.00 93.50 180 LYS A O 1
ATOM 1473 N N . ASN A 1 181 ? -7.673 0.608 -19.812 1.00 89.81 181 ASN A N 1
ATOM 1474 C CA . ASN A 1 181 ? -7.457 2.030 -19.560 1.00 89.81 181 ASN A CA 1
ATOM 1475 C C . ASN A 1 181 ? -8.669 2.846 -20.055 1.00 89.81 181 ASN A C 1
ATOM 1477 O O . ASN A 1 181 ? -9.672 2.284 -20.504 1.00 89.81 181 ASN A O 1
ATOM 1481 N N . SER A 1 182 ? -8.618 4.169 -19.921 1.00 76.69 182 SER A N 1
ATOM 1482 C CA . SER A 1 182 ? -9.750 5.029 -20.307 1.00 76.69 182 SER A CA 1
ATOM 1483 C C . SER A 1 182 ? -9.900 5.218 -21.828 1.00 76.69 182 SER A C 1
ATOM 1485 O O . SER A 1 182 ? -10.842 5.883 -22.257 1.00 76.69 182 SER A O 1
ATOM 1487 N N . GLN A 1 183 ? -8.987 4.653 -22.629 1.00 61.47 183 GLN A N 1
ATOM 1488 C CA . GLN A 1 183 ? -8.952 4.767 -24.091 1.00 61.47 183 GLN A CA 1
ATOM 1489 C C . GLN A 1 183 ? -9.777 3.679 -24.804 1.00 61.47 183 GLN A C 1
ATOM 1491 O O . GLN A 1 183 ? -10.065 2.602 -24.220 1.00 61.47 183 GLN A O 1
#

InterPro domains:
  IPR018159 Spectrin/alpha-actinin [cd00176] (2-132)
  IPR041615 Desmoplakin, SH3 domain [PF17902] (133-182)
  IPR043197 Plakin [PTHR23169] (1-182)

Sequence (183 aa):
NLMNDMEKREIQYVNVQTRAEVLISEGHPASKTIEAYSSAMLKACSWLLQLTHCLEVHLKHAAESQQFFKEITQAEHWLSKQDEILNTIYSQSEFSIPEGERLQAGLNELRDEITSHEQQVQRLLEQAQTIVPMKQRRQPVTRPLQVTCICEYREANMTIEKNEQCTLYDNSGRVKWRVKNSQ

Radius of gyration: 29.23 Å; Cα contacts (8 Å, |Δi|>4): 115; chains: 1; bounding box: 60×26×91 Å

Solvent-accessible surface area (backbone atoms only — not comparable to full-atom values): 10530 Å² total; per-residue (Å²): 104,73,66,64,58,46,60,65,44,45,60,56,51,50,55,53,48,56,51,45,52,51,43,43,74,73,63,41,95,57,30,73,59,47,50,54,53,51,52,52,51,51,52,53,51,54,51,50,53,37,51,51,52,42,50,52,54,51,50,51,52,50,52,53,42,53,52,50,55,51,52,48,54,51,52,52,54,52,53,51,50,54,53,49,44,47,68,59,76,69,59,67,91,77,73,56,73,74,54,47,56,51,52,53,52,51,51,52,52,51,50,52,52,54,58,64,46,46,62,58,54,53,51,51,57,60,50,57,79,72,57,67,70,68,70,60,79,77,47,77,55,89,60,77,38,84,43,70,33,81,40,64,46,81,54,102,89,48,78,43,53,60,65,37,65,28,41,38,59,38,56,84,47,92,88,55,64,49,66,43,64,88,121

Organism: NCBI:txid1563983

pLDDT: mean 92.76, std 4.92, range [61.47, 97.81]

Foldseek 3Di:
DVVVVVVVCVVVLVVLLVVLVVCLVVVPVCNVVSVVVNVVSVVVNVVVVQVVLVVVVVVVLVVLQVVLVVLVVVLVVVVVVLVVCCVPVVVDPDDDPVSVVVSVVVVVVSVVVVVVCVVVVVVSVVSVVVRDPPVVLVDWDPAKDKDFACGWDDDPPDTDHHRFIWIWDTDPDPPDTDIGGPD